Protein AF-A0A7J4JP85-F1 (afdb_monomer)

Secondary structure (DSSP, 8-state):
---EEES-EEESSSEEEEEES-BS-EEES-EEE--SSEEEEEES-BS-EEES-EEESSSEEEEE-SSS-BBSS-B-SSEES-EETTEEB-SB----SEEEEEE-----------SS----------TT-EEEEEETT----GGGEEETTB-TTSPBPSSHHHHHHHHTT-TT-TT-HHHHHBSSSSSBSSEEEEEETTEEEEEEEEEES-SS-TT-EEEEEEEGGG-SSS--TTTT--EEEEEE--TTEEETTEEESEEEEEEGGGGGSSSS-S-EEEEE---

Mean predicted aligned error: 9.13 Å

Nearest PDB structures (foldseek):
  5zla-assembly1_A  TM=6.560E-01  e=1.956E+00  Pseudarthrobacter chlorophenolicus A6
  5zkw-assembly1_B  TM=7.178E-01  e=2.708E+00  Pseudarthrobacter chlorophenolicus A6
  5zl5-assembly1_B  TM=5.957E-01  e=3.187E+00  Pseudarthrobacter chlorophenolicus A6
  5zla-assembly1_B  TM=5.426E-01  e=2.065E+00  Pseudarthrobacter chlorophenolicus A6

Sequence (283 aa):
FNTTIRNCNILYFANGIYFQGAANGSVQDSNVTNNTETGVKILASNYTSLSSSYVCFNAMDIDNSGTGNTGSNDRCDSFLDWSENGRSGCERACTTLWHRLYGNVSGLITLGNSSLYPYLYNWTTSNATNVYITDYDSSPSWYQLQAIGKNTSNGSASNDFVELDIALNATSYADNINVSFSTDGSAPKETRNYTIWGKLVENVPIANSSAFNSSFKTGVLWDMSGGGSEYSNVTKQTTVWIAKVNKSATDVYGTYDFLIEIPYTLSYYQAGNNLVSLYAELE

pLDDT: mean 90.66, std 9.93, range [54.12, 98.56]

Radius of gyration: 22.75 Å; Cα contacts (8 Å, |Δi|>4): 752; chains: 1; bounding box: 48×41×78 Å

Structure (mmCIF, N/CA/C/O backbone):
data_AF-A0A7J4JP85-F1
#
_entry.id   AF-A0A7J4JP85-F1
#
loop_
_atom_site.group_PDB
_atom_site.id
_atom_site.type_symbol
_atom_site.label_atom_id
_atom_site.label_alt_id
_atom_site.label_comp_id
_atom_site.label_asym_id
_atom_site.label_entity_id
_atom_site.label_seq_id
_atom_site.pdbx_PDB_ins_code
_atom_site.Cartn_x
_atom_site.Cartn_y
_atom_site.Cartn_z
_atom_site.occupancy
_atom_site.B_iso_or_equiv
_atom_site.auth_seq_id
_atom_site.auth_comp_id
_atom_site.auth_asym_id
_atom_site.auth_atom_id
_atom_site.pdbx_PDB_model_num
ATOM 1 N N . PHE A 1 1 ? 15.638 -3.297 -34.970 1.00 63.62 1 PHE A N 1
ATOM 2 C CA . PHE A 1 1 ? 14.177 -3.419 -34.820 1.00 63.62 1 PHE A CA 1
ATOM 3 C C . PHE A 1 1 ? 13.723 -2.330 -33.874 1.00 63.62 1 PHE A C 1
ATOM 5 O O . PHE A 1 1 ? 14.145 -2.357 -32.732 1.00 63.62 1 PHE A O 1
ATOM 12 N N . ASN A 1 2 ? 12.932 -1.365 -34.341 1.00 82.88 2 ASN A N 1
ATOM 13 C CA . ASN A 1 2 ? 12.498 -0.250 -33.501 1.00 82.88 2 ASN A CA 1
ATOM 14 C C . ASN A 1 2 ? 11.204 -0.634 -32.765 1.00 82.88 2 ASN A C 1
ATOM 16 O O . ASN A 1 2 ? 10.111 -0.418 -33.286 1.00 82.88 2 ASN A O 1
ATOM 20 N N . THR A 1 3 ? 11.343 -1.317 -31.629 1.00 91.75 3 THR A N 1
ATOM 21 C CA . THR A 1 3 ? 10.215 -1.850 -30.849 1.00 91.75 3 THR A CA 1
ATOM 22 C C . THR A 1 3 ? 10.027 -1.024 -29.588 1.00 91.75 3 THR A C 1
ATOM 24 O O . THR A 1 3 ? 10.966 -0.890 -28.809 1.00 91.75 3 THR A O 1
ATOM 27 N N . THR A 1 4 ? 8.806 -0.551 -29.346 1.00 96.00 4 THR A N 1
ATOM 28 C CA . THR A 1 4 ? 8.447 0.193 -28.134 1.00 96.00 4 THR A CA 1
ATOM 29 C C . THR A 1 4 ? 7.463 -0.600 -27.282 1.00 96.00 4 THR A C 1
ATOM 31 O O . THR A 1 4 ? 6.420 -1.028 -27.773 1.00 96.00 4 THR A O 1
ATOM 34 N N . ILE A 1 5 ? 7.783 -0.752 -25.999 1.00 97.50 5 ILE A N 1
ATOM 35 C CA . ILE A 1 5 ? 6.916 -1.282 -24.945 1.00 97.50 5 ILE A CA 1
ATOM 36 C C . ILE A 1 5 ? 6.611 -0.115 -24.008 1.00 97.50 5 ILE A C 1
ATOM 38 O O . ILE A 1 5 ? 7.533 0.521 -23.498 1.00 97.50 5 ILE A O 1
ATOM 42 N N . ARG A 1 6 ? 5.334 0.224 -23.819 1.00 97.38 6 ARG A N 1
ATOM 43 C CA . ARG A 1 6 ? 4.955 1.386 -23.012 1.00 97.38 6 ARG A CA 1
ATOM 44 C C . ARG A 1 6 ? 3.644 1.189 -22.267 1.00 97.38 6 ARG A C 1
ATOM 46 O O . ARG A 1 6 ? 2.708 0.639 -22.843 1.00 97.38 6 ARG A O 1
ATOM 53 N N . ASN A 1 7 ? 3.558 1.712 -21.040 1.00 94.44 7 ASN A N 1
ATOM 54 C CA . ASN A 1 7 ? 2.358 1.660 -20.195 1.00 94.44 7 ASN A CA 1
ATOM 55 C C . ASN A 1 7 ? 1.863 0.224 -19.951 1.00 94.44 7 ASN A C 1
ATOM 57 O O . ASN A 1 7 ? 0.659 -0.037 -19.931 1.00 94.44 7 ASN A O 1
ATOM 61 N N . CYS A 1 8 ? 2.787 -0.731 -19.824 1.00 95.50 8 CYS A N 1
ATOM 62 C CA . CYS A 1 8 ? 2.455 -2.135 -19.602 1.00 95.50 8 CYS A CA 1
ATOM 63 C C . CYS A 1 8 ? 2.600 -2.517 -18.123 1.00 95.50 8 CYS A C 1
ATOM 65 O O . CYS A 1 8 ? 3.496 -2.028 -17.444 1.00 95.50 8 CYS A O 1
ATOM 67 N N . ASN A 1 9 ? 1.759 -3.443 -17.653 1.00 91.69 9 ASN A N 1
ATOM 68 C CA . ASN A 1 9 ? 1.955 -4.172 -16.396 1.00 91.69 9 ASN A CA 1
ATOM 69 C C . ASN A 1 9 ? 2.336 -5.620 -16.740 1.00 91.69 9 ASN A C 1
ATOM 71 O O . ASN A 1 9 ? 1.524 -6.339 -17.322 1.00 91.69 9 ASN A O 1
ATOM 75 N N . ILE A 1 10 ? 3.566 -6.027 -16.429 1.00 95.75 10 ILE A N 1
ATOM 76 C CA . ILE A 1 10 ? 4.171 -7.301 -16.834 1.00 95.75 10 ILE A CA 1
ATOM 77 C C . ILE A 1 10 ? 4.650 -8.037 -15.585 1.00 95.75 10 ILE A C 1
ATOM 79 O O . ILE A 1 10 ? 5.561 -7.582 -14.896 1.00 95.75 10 ILE A O 1
ATOM 83 N N . LEU A 1 11 ? 4.034 -9.178 -15.296 1.00 94.06 11 LEU A N 1
ATOM 84 C CA . LEU A 1 11 ? 4.280 -9.926 -14.072 1.00 94.06 11 LEU A CA 1
ATOM 85 C C . LEU A 1 11 ? 4.032 -11.423 -14.238 1.00 94.06 11 LEU A C 1
ATOM 87 O O . LEU A 1 11 ? 3.221 -11.826 -15.071 1.00 94.06 11 LEU A O 1
ATOM 91 N N . TYR A 1 12 ? 4.711 -12.222 -13.411 1.00 90.81 12 TYR A N 1
ATOM 92 C CA . TYR A 1 12 ? 4.592 -13.685 -13.336 1.00 90.81 12 TYR A CA 1
ATOM 93 C C . TYR A 1 12 ? 5.044 -14.462 -14.581 1.00 90.81 12 TYR A C 1
ATOM 95 O O . TYR A 1 12 ? 4.562 -15.565 -14.845 1.00 90.81 12 TYR A O 1
ATOM 103 N N . PHE A 1 13 ? 6.013 -13.926 -15.324 1.00 96.19 13 PHE A N 1
ATOM 104 C CA . PHE A 1 13 ? 6.709 -14.649 -16.390 1.00 96.19 13 PHE A CA 1
ATOM 105 C C . PHE A 1 13 ? 8.067 -15.184 -15.913 1.00 96.19 13 PHE A C 1
ATOM 107 O O . PHE A 1 13 ? 8.536 -14.864 -14.821 1.00 96.19 13 PHE A O 1
ATOM 114 N N . ALA A 1 14 ? 8.722 -16.006 -16.738 1.00 96.69 14 ALA A N 1
ATOM 115 C CA . ALA A 1 14 ? 10.148 -16.298 -16.565 1.00 96.69 14 ALA A CA 1
ATOM 116 C C . ALA A 1 14 ? 10.965 -15.012 -16.751 1.00 96.69 14 ALA A C 1
ATOM 118 O O . ALA A 1 14 ? 11.583 -14.513 -15.817 1.00 96.69 14 ALA A O 1
ATOM 119 N N . ASN A 1 15 ? 10.860 -14.421 -17.941 1.00 97.88 15 ASN A N 1
ATOM 120 C CA . ASN A 1 15 ? 11.428 -13.119 -18.264 1.00 97.88 15 ASN A CA 1
ATOM 121 C C . ASN A 1 15 ? 10.275 -12.164 -18.593 1.00 97.88 15 ASN A C 1
ATOM 123 O O . ASN A 1 15 ? 9.430 -12.519 -19.415 1.00 97.88 15 ASN A O 1
ATOM 127 N N . GLY A 1 16 ? 10.224 -10.988 -17.963 1.00 98.06 16 GLY A N 1
ATOM 128 C CA . GLY A 1 16 ? 9.156 -10.012 -18.187 1.00 98.06 16 GLY A CA 1
ATOM 129 C C . GLY A 1 16 ? 9.230 -9.406 -19.590 1.00 98.06 16 GLY A C 1
ATOM 130 O O . GLY A 1 16 ? 8.343 -9.595 -20.419 1.00 98.06 16 GLY A O 1
ATOM 131 N N . ILE A 1 17 ? 10.324 -8.706 -19.878 1.00 98.00 17 ILE A N 1
ATOM 132 C CA . ILE A 1 17 ? 10.664 -8.180 -21.201 1.00 98.00 17 ILE A CA 1
ATOM 133 C C . ILE A 1 17 ? 11.984 -8.804 -21.626 1.00 98.00 17 ILE A C 1
ATOM 135 O O . ILE A 1 17 ? 12.959 -8.750 -20.881 1.00 98.00 17 ILE A O 1
ATOM 139 N N . TYR A 1 18 ? 12.038 -9.353 -22.839 1.00 97.12 18 TYR A N 1
ATOM 140 C CA . TYR A 1 18 ? 13.253 -9.972 -23.354 1.00 97.12 18 TYR A CA 1
ATOM 141 C C . TYR A 1 18 ? 13.597 -9.475 -24.761 1.00 97.12 18 TYR A C 1
ATOM 143 O O . TYR A 1 18 ? 12.949 -9.831 -25.745 1.00 97.12 18 TYR A O 1
ATOM 151 N N . PHE A 1 19 ? 14.650 -8.662 -24.856 1.00 96.00 19 PHE A N 1
ATOM 152 C CA . PHE A 1 19 ? 15.277 -8.280 -26.117 1.00 96.00 19 PHE A CA 1
ATOM 153 C C . PHE A 1 19 ? 16.440 -9.222 -26.427 1.00 96.00 19 PHE A C 1
ATOM 155 O O . PHE A 1 19 ? 17.406 -9.294 -25.667 1.00 96.00 19 PHE A O 1
ATOM 162 N N . GLN A 1 20 ? 16.368 -9.917 -27.565 1.00 95.44 20 GLN A N 1
ATOM 163 C CA . GLN A 1 20 ? 17.415 -10.825 -28.033 1.00 95.44 20 GLN A CA 1
ATOM 164 C C . GLN A 1 20 ? 17.828 -10.487 -29.469 1.00 95.44 20 GLN A C 1
ATOM 166 O O . GLN A 1 20 ? 17.008 -10.566 -30.384 1.00 95.44 20 GLN A O 1
ATOM 171 N N . GLY A 1 21 ? 19.096 -10.115 -29.679 1.00 92.62 21 GLY A N 1
ATOM 172 C CA . GLY A 1 21 ? 19.612 -9.744 -31.005 1.00 92.62 21 GLY A CA 1
ATOM 173 C C . GLY A 1 21 ? 18.907 -8.535 -31.641 1.00 92.62 21 GLY A C 1
ATOM 174 O O . GLY A 1 21 ? 18.898 -8.392 -32.865 1.00 92.62 21 GLY A O 1
ATOM 175 N N . ALA A 1 22 ? 18.267 -7.690 -30.829 1.00 90.00 22 ALA A N 1
ATOM 176 C CA . ALA A 1 22 ? 17.510 -6.527 -31.272 1.00 90.00 22 ALA A CA 1
ATOM 177 C C . ALA A 1 22 ? 18.355 -5.245 -31.193 1.00 90.00 22 ALA A C 1
ATOM 179 O O . ALA A 1 22 ? 19.407 -5.196 -30.564 1.00 90.00 22 ALA A O 1
ATOM 180 N N . ALA A 1 23 ? 17.901 -4.174 -31.841 1.00 93.00 23 ALA A N 1
ATOM 181 C CA . ALA A 1 23 ? 18.574 -2.882 -31.740 1.00 93.00 23 ALA A CA 1
ATOM 182 C C . ALA A 1 23 ? 17.580 -1.738 -31.850 1.00 93.00 23 ALA A C 1
ATOM 184 O O . ALA A 1 23 ? 16.760 -1.777 -32.774 1.00 93.00 23 ALA A O 1
ATOM 185 N N . ASN A 1 24 ? 17.739 -0.719 -31.002 1.00 95.25 24 ASN A N 1
ATOM 186 C CA . ASN A 1 24 ? 16.832 0.425 -30.856 1.00 95.25 24 ASN A CA 1
ATOM 187 C C . ASN A 1 24 ? 15.473 0.046 -30.239 1.00 95.25 24 ASN A C 1
ATOM 189 O O . ASN A 1 24 ? 14.427 0.428 -30.754 1.00 95.25 24 ASN A O 1
ATOM 193 N N . GLY A 1 25 ? 15.478 -0.766 -29.178 1.00 95.94 25 GLY A N 1
ATOM 194 C CA . GLY A 1 25 ? 14.274 -1.003 -28.378 1.00 95.94 25 GLY A CA 1
ATOM 195 C C . GLY A 1 25 ? 13.983 0.167 -27.433 1.00 95.94 25 GLY A C 1
ATOM 196 O O . GLY A 1 25 ? 14.891 0.914 -27.075 1.00 95.94 25 GLY A O 1
ATOM 197 N N . SER A 1 26 ? 12.740 0.316 -26.984 1.00 96.75 26 SER A N 1
ATOM 198 C CA . SER A 1 26 ? 12.409 1.235 -25.895 1.00 96.75 26 SER A CA 1
ATOM 199 C C . SER A 1 26 ? 11.383 0.643 -24.931 1.00 96.75 26 SER A C 1
ATOM 201 O O . SER A 1 26 ? 10.394 0.049 -25.362 1.00 96.75 26 SER A O 1
ATOM 203 N N . VAL A 1 27 ? 11.600 0.829 -23.630 1.00 97.81 27 VAL A N 1
ATOM 204 C CA . VAL A 1 27 ? 10.661 0.492 -22.552 1.00 97.81 27 VAL A CA 1
ATOM 205 C C . VAL A 1 27 ? 10.365 1.765 -21.773 1.00 97.81 27 VAL A C 1
ATOM 207 O O . VAL A 1 27 ? 11.282 2.421 -21.290 1.00 97.81 27 VAL A O 1
ATOM 210 N N . GLN A 1 28 ? 9.097 2.156 -21.697 1.00 97.75 28 GLN A N 1
ATOM 211 C CA . GLN A 1 28 ? 8.704 3.436 -21.105 1.00 97.75 28 GLN A CA 1
ATOM 212 C C . GLN A 1 28 ? 7.509 3.257 -20.180 1.00 97.75 28 GLN A C 1
ATOM 214 O O . GLN A 1 28 ? 6.590 2.509 -20.514 1.00 97.75 28 GLN A O 1
ATOM 219 N N . ASP A 1 29 ? 7.487 3.958 -19.048 1.00 94.94 29 ASP A N 1
ATOM 220 C CA . ASP A 1 29 ? 6.309 4.044 -18.172 1.00 94.94 29 ASP A CA 1
ATOM 221 C C . ASP A 1 29 ? 5.693 2.662 -17.841 1.00 94.94 29 ASP A C 1
ATOM 223 O O . ASP A 1 29 ? 4.474 2.501 -17.786 1.00 94.94 29 ASP A O 1
ATOM 227 N N . SER A 1 30 ? 6.518 1.614 -17.741 1.00 96.75 30 SER A N 1
ATOM 228 C CA . SER A 1 30 ? 6.054 0.226 -17.614 1.00 96.75 30 SER A CA 1
ATOM 229 C C . SER A 1 30 ? 6.413 -0.349 -16.252 1.00 96.75 30 SER A C 1
ATOM 231 O O . SER A 1 30 ? 7.461 -0.044 -15.692 1.00 96.75 30 SER A O 1
ATOM 233 N N . ASN A 1 31 ? 5.542 -1.201 -15.728 1.00 94.06 31 ASN A N 1
ATOM 234 C CA . ASN A 1 31 ? 5.694 -1.882 -14.453 1.00 94.06 31 ASN A CA 1
ATOM 235 C C . ASN A 1 31 ? 6.006 -3.362 -14.707 1.00 94.06 31 ASN A C 1
ATOM 237 O O . ASN A 1 31 ? 5.158 -4.093 -15.217 1.00 94.06 31 ASN A O 1
ATOM 241 N N . VAL A 1 32 ? 7.224 -3.793 -14.389 1.00 97.44 32 VAL A N 1
ATOM 242 C CA . VAL A 1 32 ? 7.760 -5.130 -14.664 1.00 97.44 32 VAL A CA 1
ATOM 243 C C . VAL A 1 32 ? 8.202 -5.765 -13.347 1.00 97.44 32 VAL A C 1
ATOM 245 O O . VAL A 1 32 ? 9.288 -5.480 -12.841 1.00 97.44 32 VAL A O 1
ATOM 248 N N . THR A 1 33 ? 7.346 -6.600 -12.760 1.00 94.62 33 THR A N 1
ATOM 249 C CA . THR A 1 33 ? 7.526 -7.081 -11.379 1.00 94.62 33 THR A CA 1
ATOM 250 C C . THR A 1 33 ? 7.219 -8.558 -11.216 1.00 94.62 33 THR A C 1
ATOM 252 O O . THR A 1 33 ? 6.470 -9.131 -11.999 1.00 94.62 33 THR A O 1
ATOM 255 N N . ASN A 1 34 ? 7.755 -9.185 -10.165 1.00 89.06 34 ASN A N 1
ATOM 256 C CA . ASN A 1 34 ? 7.430 -10.564 -9.785 1.00 89.06 34 ASN A CA 1
ATOM 257 C C . ASN A 1 34 ? 7.655 -11.597 -10.908 1.00 89.06 34 ASN A C 1
ATOM 259 O O . ASN A 1 34 ? 6.931 -12.593 -10.999 1.00 89.06 34 ASN A O 1
ATOM 263 N N . ASN A 1 35 ? 8.632 -11.364 -11.789 1.00 94.81 35 ASN A N 1
ATOM 264 C CA . ASN A 1 35 ? 9.072 -12.360 -12.761 1.00 94.81 35 ASN A CA 1
ATOM 265 C C . ASN A 1 35 ? 10.104 -13.292 -12.115 1.00 94.81 35 ASN A C 1
ATOM 267 O O . ASN A 1 35 ? 10.929 -12.881 -11.297 1.00 94.81 35 ASN A O 1
ATOM 271 N N . THR A 1 36 ? 10.030 -14.570 -12.472 1.00 95.31 36 THR A N 1
ATOM 272 C CA . THR A 1 36 ? 10.752 -15.650 -11.784 1.00 95.31 36 THR A CA 1
ATOM 273 C C . THR A 1 36 ? 12.240 -15.721 -12.133 1.00 95.31 36 THR A C 1
ATOM 275 O O . THR A 1 36 ? 12.999 -16.285 -11.350 1.00 95.31 36 THR A O 1
ATOM 278 N N . GLU A 1 37 ? 12.677 -15.118 -13.245 1.00 96.75 37 GLU A N 1
ATOM 279 C CA . GLU A 1 37 ? 14.095 -14.992 -13.615 1.00 96.75 37 GLU A CA 1
ATOM 280 C C . GLU A 1 37 ? 14.522 -13.530 -13.766 1.00 96.75 37 GLU A C 1
ATOM 282 O O . GLU A 1 37 ? 15.319 -13.036 -12.972 1.00 96.75 37 GLU A O 1
ATOM 287 N N . THR A 1 38 ? 14.020 -12.818 -14.779 1.00 98.12 38 THR A N 1
ATOM 288 C CA . THR A 1 38 ? 14.467 -11.447 -15.067 1.00 98.12 38 THR A CA 1
ATOM 289 C C . THR A 1 38 ? 13.299 -10.517 -15.369 1.00 98.12 38 THR A C 1
ATOM 291 O O . THR A 1 38 ? 12.367 -10.897 -16.075 1.00 98.12 38 THR A O 1
ATOM 294 N N . GLY A 1 39 ? 13.340 -9.283 -14.866 1.00 98.31 39 GLY A N 1
ATOM 295 C CA . GLY A 1 39 ? 12.391 -8.235 -15.229 1.00 98.31 39 GLY A CA 1
ATOM 296 C C . GLY A 1 39 ? 12.588 -7.814 -16.682 1.00 98.31 39 GLY A C 1
ATOM 297 O O . GLY A 1 39 ? 11.783 -8.153 -17.548 1.00 98.31 39 GLY A O 1
ATOM 298 N N . VAL A 1 40 ? 13.691 -7.126 -16.964 1.00 98.25 40 VAL A N 1
ATOM 299 C CA . VAL A 1 40 ? 14.103 -6.726 -18.311 1.00 98.25 40 VAL A CA 1
ATOM 300 C C . VAL A 1 40 ? 15.440 -7.369 -18.657 1.00 98.25 40 VAL A C 1
ATOM 302 O O . VAL A 1 40 ? 16.471 -7.062 -18.065 1.00 98.25 40 VAL A O 1
ATOM 305 N N . LYS A 1 41 ? 15.428 -8.244 -19.660 1.00 97.94 41 LYS A N 1
ATOM 306 C CA . LYS A 1 41 ? 16.615 -8.916 -20.182 1.00 97.94 41 LYS A CA 1
ATOM 307 C C . LYS A 1 41 ? 16.992 -8.366 -21.549 1.00 97.94 41 LYS A C 1
ATOM 309 O O . LYS A 1 41 ? 16.195 -8.398 -22.487 1.00 97.94 41 LYS A O 1
ATOM 314 N N . ILE A 1 42 ? 18.225 -7.895 -21.675 1.00 97.00 42 ILE A N 1
ATOM 315 C CA . 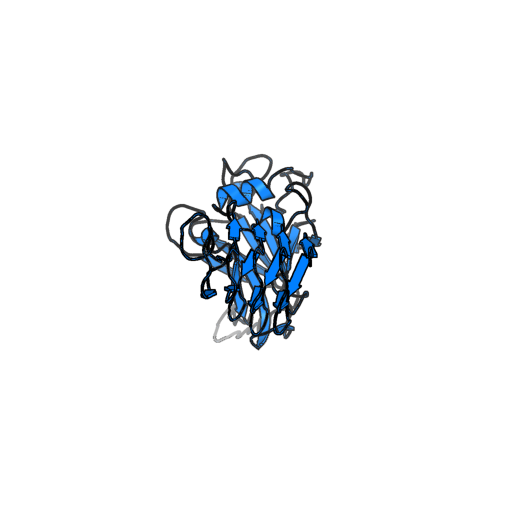ILE A 1 42 ? 18.801 -7.323 -22.890 1.00 97.00 42 ILE A CA 1
ATOM 316 C C . ILE A 1 42 ? 20.000 -8.194 -23.287 1.00 97.00 42 ILE A C 1
ATOM 318 O O . ILE A 1 42 ? 21.139 -7.954 -22.885 1.00 97.00 42 ILE A O 1
ATOM 322 N N . LEU A 1 43 ? 19.736 -9.241 -24.078 1.00 96.19 43 LEU A N 1
ATOM 323 C CA . LEU A 1 43 ? 20.752 -10.181 -24.558 1.00 96.19 43 LEU A CA 1
ATOM 324 C C . LEU A 1 43 ? 21.214 -9.827 -25.967 1.00 96.19 43 LEU A C 1
ATOM 326 O O . LEU A 1 43 ? 20.414 -9.838 -26.908 1.00 96.19 43 LEU A O 1
ATOM 330 N N . ALA A 1 44 ? 22.511 -9.545 -26.122 1.00 94.12 44 ALA A N 1
ATOM 331 C CA . ALA A 1 44 ? 23.119 -9.208 -27.414 1.00 94.12 44 ALA A CA 1
ATOM 332 C C . ALA A 1 44 ? 22.316 -8.149 -28.203 1.00 94.12 44 ALA A C 1
ATOM 334 O O . ALA A 1 44 ? 22.215 -8.213 -29.429 1.00 94.12 44 ALA A O 1
ATOM 335 N N . SER A 1 45 ? 21.691 -7.213 -27.482 1.00 94.94 45 SER A N 1
ATOM 336 C CA . SER A 1 45 ? 20.819 -6.183 -28.041 1.00 94.94 45 SER A CA 1
ATOM 337 C C . SER A 1 45 ? 21.360 -4.803 -27.696 1.00 94.94 45 SER A C 1
ATOM 339 O O . SER A 1 45 ? 21.778 -4.577 -26.566 1.00 94.94 45 SER A O 1
ATOM 341 N N . ASN A 1 46 ? 21.363 -3.880 -28.655 1.00 95.19 46 ASN A N 1
ATOM 342 C CA . ASN A 1 46 ? 22.072 -2.603 -28.517 1.00 95.19 46 ASN A CA 1
ATOM 343 C C . ASN A 1 46 ? 21.134 -1.398 -28.629 1.00 95.19 46 ASN A C 1
ATOM 345 O O . ASN A 1 46 ? 20.103 -1.462 -29.304 1.00 95.19 46 ASN A O 1
ATOM 349 N N . TYR A 1 47 ? 21.529 -0.273 -28.035 1.00 95.88 47 TYR A N 1
ATOM 350 C CA . TYR A 1 47 ? 20.797 0.999 -28.130 1.00 95.88 47 TYR A CA 1
ATOM 351 C C . TYR A 1 47 ? 19.340 0.922 -27.649 1.00 95.88 47 TYR A C 1
ATOM 353 O O . TYR A 1 47 ? 18.461 1.594 -28.179 1.00 95.88 47 TYR A O 1
ATOM 361 N N . THR A 1 48 ? 19.070 0.061 -26.672 1.00 95.50 48 THR A N 1
ATOM 362 C CA . THR A 1 48 ? 17.780 -0.041 -25.991 1.00 95.50 48 THR A CA 1
ATOM 363 C C . THR A 1 48 ? 17.699 1.020 -24.903 1.00 95.50 48 THR A C 1
ATOM 365 O O . THR A 1 48 ? 18.623 1.141 -24.097 1.00 95.50 48 THR A O 1
ATOM 368 N N . SER A 1 49 ? 16.600 1.773 -24.867 1.00 95.62 49 SER A N 1
ATOM 369 C CA . SER A 1 49 ? 16.344 2.764 -23.823 1.00 95.62 49 SER A CA 1
ATOM 370 C C . SER A 1 49 ? 15.268 2.303 -22.846 1.00 95.62 49 SER A C 1
ATOM 372 O O . SER A 1 49 ? 14.200 1.847 -23.253 1.00 95.62 49 SER A O 1
ATOM 374 N N . LEU A 1 50 ? 15.541 2.436 -21.554 1.00 97.12 50 LEU A N 1
ATOM 375 C CA . LEU A 1 50 ? 14.537 2.366 -20.497 1.00 97.12 50 LEU A CA 1
ATOM 376 C C . LEU A 1 50 ? 14.299 3.791 -19.979 1.00 97.12 50 LEU A C 1
ATOM 378 O O . LEU A 1 50 ? 15.212 4.623 -19.964 1.00 97.12 50 LEU A O 1
ATOM 382 N N . SER A 1 51 ? 13.053 4.118 -19.654 1.00 96.38 51 SER A N 1
ATOM 383 C CA . SER A 1 51 ? 12.758 5.386 -18.991 1.00 96.38 51 SER A CA 1
ATOM 384 C C . SER A 1 51 ? 11.498 5.324 -18.143 1.00 96.38 51 SER A C 1
ATOM 386 O O . SER A 1 51 ? 10.452 4.872 -18.624 1.00 96.38 51 SER A O 1
ATOM 388 N N . SER A 1 52 ? 11.563 5.876 -16.930 1.00 94.88 52 SER A N 1
ATOM 389 C CA . SER A 1 52 ? 10.433 5.964 -15.991 1.00 94.88 52 SER A CA 1
ATOM 390 C C . SER A 1 52 ? 9.709 4.628 -15.762 1.00 94.88 52 SER A C 1
ATOM 392 O O . SER A 1 52 ? 8.506 4.599 -15.508 1.00 94.88 52 SER A O 1
ATOM 394 N N . SER A 1 53 ? 10.429 3.509 -15.869 1.00 95.81 53 SER A N 1
ATOM 395 C CA . SER A 1 53 ? 9.899 2.159 -15.690 1.00 95.81 53 SER A CA 1
ATOM 396 C C . SER A 1 53 ? 10.215 1.614 -14.294 1.00 95.81 53 SER A C 1
ATOM 398 O O . SER A 1 53 ? 11.256 1.892 -13.702 1.00 95.81 53 SER A O 1
ATOM 400 N N . TYR A 1 54 ? 9.280 0.841 -13.747 1.00 93.69 54 TYR A N 1
ATOM 401 C CA . TYR A 1 54 ? 9.387 0.177 -12.452 1.00 93.69 54 TYR A CA 1
ATOM 402 C C . TYR A 1 54 ? 9.768 -1.283 -12.680 1.00 93.69 54 TYR A C 1
ATOM 404 O O . TYR A 1 54 ? 8.902 -2.100 -12.983 1.00 93.69 54 TYR A O 1
ATOM 412 N N . VAL A 1 55 ? 11.054 -1.609 -12.591 1.00 96.56 55 VAL A N 1
ATOM 413 C CA . VAL A 1 55 ? 11.573 -2.961 -12.813 1.00 96.56 55 VAL A CA 1
ATOM 414 C C . VAL A 1 55 ? 12.076 -3.483 -11.476 1.00 96.56 55 VAL A C 1
ATOM 416 O O . VAL A 1 55 ? 13.227 -3.277 -11.126 1.00 96.56 55 VAL A O 1
ATOM 419 N N . CYS A 1 56 ? 11.187 -4.092 -10.698 1.00 93.00 56 CYS A N 1
ATOM 420 C CA . CYS A 1 56 ? 11.458 -4.411 -9.296 1.00 93.00 56 CYS A CA 1
ATOM 421 C C . CYS A 1 56 ? 10.903 -5.767 -8.891 1.00 93.00 56 CYS A C 1
ATOM 423 O O . CYS A 1 56 ? 9.909 -6.234 -9.446 1.00 93.00 56 CYS A O 1
ATOM 425 N N . PHE A 1 57 ? 11.482 -6.362 -7.851 1.00 91.19 57 PHE A N 1
ATOM 426 C CA . PHE A 1 57 ? 11.005 -7.624 -7.267 1.00 91.19 57 PHE A CA 1
ATOM 427 C C . PHE A 1 57 ? 10.983 -8.777 -8.273 1.00 91.19 57 PHE A C 1
ATOM 429 O O . PHE A 1 57 ? 10.137 -9.669 -8.211 1.00 91.19 57 PHE A O 1
ATOM 436 N N . ASN A 1 58 ? 11.899 -8.746 -9.233 1.00 93.94 58 ASN A N 1
ATOM 437 C CA . ASN A 1 58 ? 12.210 -9.891 -10.073 1.00 93.94 58 ASN A CA 1
ATOM 438 C C . ASN A 1 58 ? 13.409 -10.622 -9.449 1.00 93.94 58 ASN A C 1
ATOM 440 O O . ASN A 1 58 ? 14.115 -10.046 -8.621 1.00 93.94 58 ASN A O 1
ATOM 444 N N . ALA A 1 59 ? 13.680 -11.875 -9.830 1.00 92.12 59 ALA A N 1
ATOM 445 C CA . ALA A 1 59 ? 14.899 -12.530 -9.331 1.00 92.12 59 ALA A CA 1
ATOM 446 C C . ALA A 1 59 ? 16.169 -11.743 -9.738 1.00 92.12 59 ALA A C 1
ATOM 448 O O . ALA A 1 59 ? 17.100 -11.596 -8.946 1.00 92.12 59 ALA A O 1
ATOM 449 N N . MET A 1 60 ? 16.155 -11.156 -10.936 1.00 96.94 60 MET A N 1
ATOM 450 C CA . MET A 1 60 ? 17.026 -10.066 -11.372 1.00 96.94 60 MET A CA 1
ATOM 451 C C . MET A 1 60 ? 16.170 -8.997 -12.048 1.00 96.94 60 MET A C 1
ATOM 453 O O . MET A 1 60 ? 15.371 -9.317 -12.921 1.00 96.94 60 MET A O 1
ATOM 457 N N . ASP A 1 61 ? 16.300 -7.729 -11.687 1.00 97.56 61 ASP A N 1
ATOM 458 C CA . ASP A 1 61 ? 15.494 -6.678 -12.303 1.00 97.56 61 ASP A CA 1
ATOM 459 C C . ASP A 1 61 ? 15.950 -6.406 -13.726 1.00 97.56 61 ASP A C 1
ATOM 461 O O . ASP A 1 61 ? 15.152 -6.517 -14.657 1.00 97.56 61 ASP A O 1
ATOM 465 N N . ILE A 1 62 ? 17.235 -6.106 -13.910 1.00 98.31 62 ILE A N 1
ATOM 466 C CA . ILE A 1 62 ? 17.786 -5.771 -15.223 1.00 98.31 62 ILE A CA 1
ATOM 467 C C . ILE A 1 62 ? 19.041 -6.594 -15.497 1.00 98.31 62 ILE A C 1
ATOM 469 O O . ILE A 1 62 ? 20.025 -6.493 -14.774 1.00 98.31 62 ILE A O 1
ATOM 473 N N . ASP A 1 63 ? 19.016 -7.371 -16.578 1.00 97.88 63 ASP A N 1
ATOM 474 C CA . ASP A 1 63 ? 20.176 -8.089 -17.117 1.00 97.88 63 ASP A CA 1
ATOM 475 C C . ASP A 1 63 ? 20.567 -7.461 -18.456 1.00 97.88 63 ASP A C 1
ATOM 477 O O . ASP A 1 63 ? 19.846 -7.616 -19.448 1.00 97.88 63 ASP A O 1
ATOM 481 N N . ASN A 1 64 ? 21.685 -6.737 -18.500 1.00 97.38 64 ASN A N 1
ATOM 482 C CA . ASN A 1 64 ? 22.168 -6.109 -19.721 1.00 97.38 64 ASN A CA 1
ATOM 483 C C . ASN A 1 64 ? 23.518 -6.673 -20.171 1.00 97.38 64 ASN A C 1
ATOM 485 O O . ASN A 1 64 ? 24.559 -6.321 -19.645 1.00 97.38 64 ASN A O 1
ATOM 489 N N . SER A 1 65 ? 23.521 -7.438 -21.259 1.00 96.06 65 SER A N 1
ATOM 490 C CA . SER A 1 65 ? 24.758 -7.902 -21.920 1.00 96.06 65 SER A CA 1
ATOM 491 C C . SER A 1 65 ? 25.022 -7.203 -23.259 1.00 96.06 65 SER A C 1
ATOM 493 O O . SER A 1 65 ? 25.862 -7.631 -24.054 1.00 96.06 65 SER A O 1
ATOM 495 N N . GLY A 1 66 ? 24.256 -6.153 -23.551 1.00 92.75 66 GLY A N 1
ATOM 496 C CA . GLY A 1 66 ? 24.367 -5.363 -24.765 1.00 92.75 66 GLY A CA 1
ATOM 497 C C . GLY A 1 66 ? 25.157 -4.071 -24.585 1.00 92.75 66 GLY A C 1
ATOM 498 O O . GLY A 1 66 ? 25.563 -3.697 -23.487 1.00 92.75 66 GLY A O 1
ATOM 499 N N . THR A 1 67 ? 25.355 -3.353 -25.689 1.00 93.62 67 THR A N 1
ATOM 500 C CA . THR A 1 67 ? 26.135 -2.107 -25.725 1.00 93.62 67 THR A CA 1
ATOM 501 C C . THR A 1 67 ? 25.283 -0.904 -26.121 1.00 93.62 67 THR A C 1
ATOM 503 O O . THR A 1 67 ? 24.340 -1.008 -26.907 1.00 93.62 67 THR A O 1
ATOM 506 N N . GLY A 1 68 ? 25.614 0.266 -25.569 1.00 93.75 68 GLY A N 1
ATOM 507 C CA . GLY A 1 68 ? 24.903 1.517 -25.858 1.00 93.75 68 GLY A CA 1
ATOM 508 C C . GLY A 1 68 ? 23.474 1.581 -25.309 1.00 93.75 68 GLY A C 1
ATOM 509 O O . GLY A 1 68 ? 22.717 2.444 -25.738 1.00 93.75 68 GLY A O 1
ATOM 510 N N . ASN A 1 69 ? 23.099 0.671 -24.407 1.00 95.31 69 ASN A N 1
ATOM 511 C CA . ASN A 1 69 ? 21.813 0.702 -23.715 1.00 95.31 69 ASN A CA 1
ATOM 512 C C . ASN A 1 69 ? 21.846 1.755 -22.596 1.00 95.31 69 ASN A C 1
ATOM 514 O O . ASN A 1 69 ? 22.888 1.962 -21.974 1.00 95.31 69 ASN A O 1
ATOM 518 N N . THR A 1 70 ? 20.725 2.433 -22.364 1.00 94.81 70 THR A N 1
ATOM 519 C CA . THR A 1 70 ? 20.643 3.568 -21.430 1.00 94.81 70 THR A CA 1
ATOM 520 C C . THR A 1 70 ? 19.339 3.541 -20.644 1.00 94.81 70 THR A C 1
ATOM 522 O O . THR A 1 70 ? 18.307 3.194 -21.216 1.00 94.81 70 THR A O 1
ATOM 525 N N . GLY A 1 71 ? 19.362 3.979 -19.388 1.00 94.44 71 GLY A N 1
ATOM 526 C CA . GLY A 1 71 ? 18.161 4.210 -18.577 1.00 94.44 71 GLY A CA 1
ATOM 527 C C . GLY A 1 71 ? 18.026 5.655 -18.101 1.00 94.44 71 GLY A C 1
ATOM 528 O O . GLY A 1 71 ? 18.984 6.435 -18.176 1.00 94.44 71 GLY A O 1
ATOM 529 N N . SER A 1 72 ? 16.836 6.017 -17.624 1.00 94.31 72 SER A N 1
ATOM 530 C CA . SER A 1 72 ? 16.564 7.325 -17.015 1.00 94.31 72 SER A CA 1
ATOM 531 C C . SER A 1 72 ? 15.336 7.286 -16.105 1.00 94.31 72 SER A C 1
ATOM 533 O O . SER A 1 72 ? 14.230 6.963 -16.544 1.00 94.31 72 SER A O 1
ATOM 535 N N . ASN A 1 73 ? 15.502 7.713 -14.849 1.00 91.38 73 ASN A N 1
ATOM 536 C CA . ASN A 1 73 ? 14.432 7.740 -13.851 1.00 91.38 73 ASN A CA 1
ATOM 537 C C . ASN A 1 73 ? 13.727 6.377 -13.671 1.00 91.38 73 ASN A C 1
ATOM 539 O O . ASN A 1 73 ? 12.540 6.328 -13.339 1.00 91.38 73 ASN A O 1
ATOM 543 N N . ASP A 1 74 ? 14.436 5.271 -13.894 1.00 93.19 74 ASP A N 1
ATOM 544 C CA . ASP A 1 74 ? 13.895 3.936 -13.662 1.00 93.19 74 ASP A CA 1
ATOM 545 C C . ASP A 1 74 ? 14.075 3.528 -12.186 1.00 93.19 74 ASP A C 1
ATOM 547 O O . ASP A 1 74 ? 14.815 4.154 -11.412 1.00 93.19 74 ASP A O 1
ATOM 551 N N . ARG A 1 75 ? 13.351 2.485 -11.766 1.00 92.88 75 ARG A N 1
ATOM 552 C CA . ARG A 1 75 ? 13.501 1.840 -10.453 1.00 92.88 75 ARG A CA 1
ATOM 553 C C . ARG A 1 75 ? 13.959 0.398 -10.643 1.00 92.88 75 ARG A C 1
ATOM 555 O O . ARG A 1 75 ? 13.256 -0.349 -11.313 1.00 92.88 75 ARG A O 1
ATOM 562 N N . CYS A 1 76 ? 15.098 0.048 -10.052 1.00 92.81 76 CYS A N 1
ATOM 563 C CA . CYS A 1 76 ? 15.629 -1.311 -9.931 1.00 92.81 76 CYS A CA 1
ATOM 564 C C . CYS A 1 76 ? 16.650 -1.366 -8.788 1.00 92.81 76 CYS A C 1
ATOM 566 O O . CYS A 1 76 ? 17.268 -0.349 -8.457 1.00 92.81 76 CYS A O 1
ATOM 568 N N . ASP A 1 77 ? 16.866 -2.533 -8.191 1.00 90.62 77 ASP A N 1
ATOM 569 C CA . ASP A 1 77 ? 17.920 -2.725 -7.188 1.00 90.62 77 ASP A CA 1
ATOM 570 C C . ASP A 1 77 ? 18.713 -4.030 -7.342 1.00 90.62 77 ASP A C 1
ATOM 572 O O . ASP A 1 77 ? 19.783 -4.161 -6.743 1.00 90.62 77 ASP A O 1
ATOM 576 N N . SER A 1 78 ? 18.273 -4.934 -8.220 1.00 94.06 78 SER A N 1
ATOM 577 C CA . SER A 1 78 ? 19.007 -6.137 -8.616 1.00 94.06 78 SER A CA 1
ATOM 578 C C . SER A 1 78 ? 19.364 -6.087 -10.103 1.00 94.06 78 SER A C 1
ATOM 580 O O . SER A 1 78 ? 18.512 -6.297 -10.961 1.00 94.06 78 SER A O 1
ATOM 582 N N . PHE A 1 79 ? 20.617 -5.802 -10.459 1.00 96.69 79 PHE A N 1
ATOM 583 C CA . PHE A 1 79 ? 20.991 -5.607 -11.865 1.00 96.69 79 PHE A CA 1
ATOM 584 C C . PHE A 1 79 ? 22.370 -6.167 -12.229 1.00 96.69 79 PHE A C 1
ATOM 586 O O . PHE A 1 79 ? 23.265 -6.271 -11.388 1.00 96.69 79 PHE A O 1
ATOM 593 N N . LEU A 1 80 ? 22.542 -6.476 -13.517 1.00 96.81 80 LEU A N 1
ATOM 594 C CA . LEU A 1 80 ? 23.803 -6.837 -14.156 1.00 96.81 80 LEU A CA 1
ATOM 595 C C . LEU A 1 80 ? 24.115 -5.846 -15.285 1.00 96.81 80 LEU A C 1
ATOM 597 O O . LEU A 1 80 ? 23.296 -5.651 -16.183 1.00 96.81 80 LEU A O 1
ATOM 601 N N . ASP A 1 81 ? 25.301 -5.230 -15.222 1.00 94.88 81 ASP A N 1
ATOM 602 C CA . ASP A 1 81 ? 25.853 -4.346 -16.263 1.00 94.88 81 ASP A CA 1
ATOM 603 C C . ASP A 1 81 ? 24.883 -3.239 -16.735 1.00 94.88 81 ASP A C 1
ATOM 605 O O . ASP A 1 81 ? 24.814 -2.867 -17.912 1.00 94.88 81 ASP A O 1
ATOM 609 N N . TRP A 1 82 ? 24.135 -2.671 -15.784 1.00 96.00 82 TRP A N 1
ATOM 610 C CA . TRP A 1 82 ? 23.205 -1.564 -16.002 1.00 96.00 82 TRP A CA 1
ATOM 611 C C . TRP A 1 82 ? 23.708 -0.263 -15.376 1.00 96.00 82 TRP A C 1
ATOM 613 O O . TRP A 1 82 ? 24.269 -0.261 -14.277 1.00 96.00 82 TRP A O 1
AT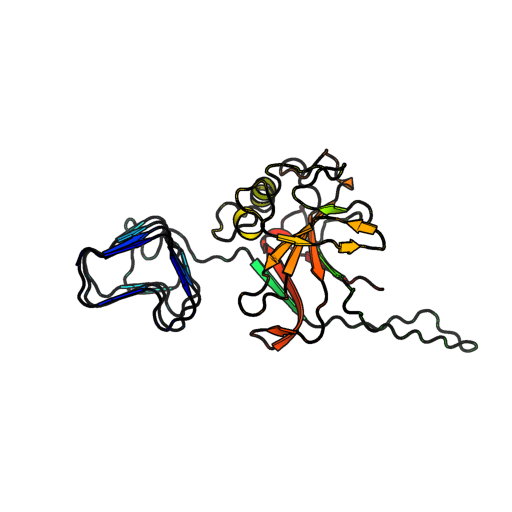OM 623 N N . SER A 1 83 ? 23.491 0.859 -16.063 1.00 90.19 83 SER A N 1
ATOM 624 C CA . SER A 1 83 ? 23.832 2.181 -15.540 1.00 90.19 83 SER A CA 1
ATOM 625 C C . SER A 1 83 ? 22.920 3.271 -16.088 1.00 90.19 83 SER A C 1
ATOM 627 O O . SER A 1 83 ? 22.554 3.253 -17.265 1.00 90.19 83 SER A O 1
ATOM 629 N N . GLU A 1 84 ? 22.623 4.255 -15.247 1.00 92.25 84 GLU A N 1
ATOM 630 C CA . GLU A 1 84 ? 21.814 5.424 -15.580 1.00 92.25 84 GLU A CA 1
ATOM 631 C C . GLU A 1 84 ? 22.562 6.688 -15.202 1.00 92.25 84 GLU A C 1
ATOM 633 O O . GLU A 1 84 ? 23.096 6.804 -14.100 1.00 92.25 84 GLU A O 1
ATOM 638 N N . ASN A 1 85 ? 22.619 7.653 -16.122 1.00 84.12 85 ASN A N 1
ATOM 639 C CA . ASN A 1 85 ? 23.230 8.961 -15.870 1.00 84.12 85 ASN A CA 1
ATOM 640 C C . ASN A 1 85 ? 24.653 8.885 -15.266 1.00 84.12 85 ASN A C 1
ATOM 642 O O . ASN A 1 85 ? 25.032 9.694 -14.422 1.00 84.12 85 ASN A O 1
ATOM 646 N N . GLY A 1 86 ? 25.452 7.899 -15.694 1.00 80.62 86 GLY A N 1
ATOM 647 C CA . GLY A 1 86 ? 26.825 7.698 -15.215 1.00 80.62 86 GLY A CA 1
ATOM 648 C C . GLY A 1 86 ? 26.940 7.034 -13.838 1.00 80.62 86 GLY A C 1
ATOM 649 O O . GLY A 1 86 ? 28.041 6.957 -13.292 1.00 80.62 86 GLY A O 1
ATOM 650 N N . ARG A 1 87 ? 25.834 6.538 -13.277 1.00 83.25 87 ARG A N 1
ATOM 651 C CA . ARG A 1 87 ? 25.785 5.780 -12.025 1.00 83.25 87 ARG A CA 1
ATOM 652 C C . ARG A 1 87 ? 25.451 4.316 -12.307 1.00 83.25 87 ARG A C 1
ATOM 654 O O . ARG A 1 87 ? 24.595 4.025 -13.130 1.00 83.25 87 ARG A O 1
ATOM 661 N N . SER A 1 88 ? 26.114 3.401 -11.599 1.00 91.44 88 SER A N 1
ATOM 662 C CA . SER A 1 88 ? 25.777 1.972 -11.628 1.00 91.44 88 SER A CA 1
ATOM 663 C C . SER A 1 88 ? 24.384 1.727 -11.037 1.00 91.44 88 SER A C 1
ATOM 665 O O . SER A 1 88 ? 24.094 2.210 -9.936 1.00 91.44 88 SER A O 1
ATOM 667 N N . GLY A 1 89 ? 23.557 0.976 -11.761 1.00 90.19 89 GLY A N 1
ATOM 668 C CA . GLY A 1 89 ? 22.164 0.706 -11.418 1.00 90.19 89 GLY A CA 1
ATOM 669 C C . GLY A 1 89 ? 21.189 1.795 -11.844 1.00 90.19 89 GLY A C 1
ATOM 670 O O . GLY A 1 89 ? 21.559 2.766 -12.506 1.00 90.19 89 GLY A O 1
ATOM 671 N N . CYS A 1 90 ? 19.932 1.609 -11.449 1.00 92.38 90 CYS A N 1
ATOM 672 C CA . CYS A 1 90 ? 18.879 2.581 -11.700 1.00 92.38 90 CYS A CA 1
ATOM 673 C C . CYS A 1 90 ? 19.018 3.829 -10.823 1.00 92.38 90 CYS A C 1
ATOM 675 O O . CYS A 1 90 ? 19.633 3.815 -9.750 1.00 92.38 90 CYS A O 1
ATOM 677 N N . GLU A 1 91 ? 18.395 4.924 -11.261 1.00 90.38 91 GLU A N 1
ATOM 678 C CA . GLU A 1 91 ? 18.363 6.182 -10.512 1.00 90.38 91 GLU A CA 1
ATOM 679 C C . GLU A 1 91 ? 17.728 6.018 -9.118 1.00 90.38 91 GLU A C 1
ATOM 681 O O . GLU A 1 91 ? 18.123 6.693 -8.158 1.00 90.38 91 GLU A O 1
ATOM 686 N N . ARG A 1 92 ? 16.776 5.085 -8.990 1.00 85.88 92 ARG A N 1
ATOM 687 C CA . ARG A 1 92 ? 16.007 4.813 -7.771 1.00 85.88 92 ARG A CA 1
ATOM 688 C C . ARG A 1 92 ? 16.009 3.313 -7.439 1.00 85.88 92 ARG A C 1
ATOM 690 O O . ARG A 1 92 ? 15.968 2.479 -8.334 1.00 85.88 92 ARG A O 1
ATOM 697 N N . ALA A 1 93 ? 16.015 2.982 -6.148 1.00 83.38 93 ALA A N 1
ATOM 698 C CA . ALA A 1 93 ? 15.957 1.599 -5.666 1.00 83.38 93 ALA A CA 1
ATOM 699 C C . ALA A 1 93 ? 14.515 1.063 -5.601 1.00 83.38 93 ALA A C 1
ATOM 701 O O . ALA A 1 93 ? 13.556 1.844 -5.546 1.00 83.38 93 ALA A O 1
ATOM 702 N N . CYS A 1 94 ? 14.367 -0.262 -5.557 1.00 83.56 94 CYS A N 1
ATOM 703 C CA . CYS A 1 94 ? 13.089 -0.918 -5.312 1.00 83.56 94 CYS A CA 1
ATOM 704 C C . CYS A 1 94 ? 12.766 -0.900 -3.824 1.00 83.56 94 CYS A C 1
ATOM 706 O O . CYS A 1 94 ? 13.252 -1.694 -3.029 1.00 83.56 94 CYS A O 1
ATOM 708 N N . THR A 1 95 ? 11.914 0.034 -3.435 1.00 73.62 95 THR A N 1
ATOM 709 C CA . THR A 1 95 ? 11.357 0.087 -2.088 1.00 73.62 95 THR A CA 1
ATOM 710 C C . THR A 1 95 ? 9.851 -0.072 -2.199 1.00 73.62 95 THR A C 1
ATOM 712 O O . THR A 1 95 ? 9.217 0.685 -2.936 1.00 73.62 95 THR A O 1
ATOM 715 N N . THR A 1 96 ? 9.279 -1.044 -1.489 1.00 78.06 96 THR A N 1
ATOM 716 C CA . THR A 1 96 ? 7.825 -1.110 -1.288 1.00 78.06 96 THR A CA 1
ATOM 717 C C . THR A 1 96 ? 7.446 -0.166 -0.164 1.00 78.06 96 THR A C 1
ATOM 719 O O . THR A 1 96 ? 8.101 -0.157 0.881 1.00 78.06 96 THR A O 1
ATOM 722 N N . LEU A 1 97 ? 6.362 0.587 -0.326 1.00 89.94 97 LEU A N 1
ATOM 723 C CA . LEU A 1 97 ? 5.805 1.317 0.812 1.00 89.94 97 LEU A CA 1
ATOM 724 C C . LEU A 1 97 ? 5.237 0.345 1.858 1.00 89.94 97 LEU A C 1
ATOM 726 O O . LEU A 1 97 ? 5.239 0.632 3.053 1.00 89.94 97 LEU A O 1
ATOM 730 N N . TRP A 1 98 ? 4.744 -0.802 1.401 1.00 91.94 98 TRP A N 1
ATOM 731 C CA . TRP A 1 98 ? 3.868 -1.672 2.169 1.00 91.94 98 TRP A CA 1
ATOM 732 C C . TRP A 1 98 ? 4.621 -2.712 3.004 1.00 91.94 98 TRP A C 1
ATOM 734 O O . TRP A 1 98 ? 5.446 -3.474 2.507 1.00 91.94 98 TRP A O 1
ATOM 744 N N . HIS A 1 99 ? 4.277 -2.780 4.285 1.00 91.50 99 HIS A N 1
ATOM 745 C CA . HIS A 1 99 ? 4.546 -3.889 5.187 1.00 91.50 99 HIS A CA 1
ATOM 746 C C . HIS A 1 99 ? 3.319 -4.787 5.271 1.00 91.50 99 HIS A C 1
ATOM 748 O O . HIS A 1 99 ? 2.214 -4.321 5.559 1.00 91.50 99 HIS A O 1
ATOM 754 N N . ARG A 1 100 ? 3.529 -6.090 5.078 1.00 90.31 100 ARG A N 1
ATOM 755 C CA . ARG A 1 100 ? 2.474 -7.096 5.147 1.00 90.31 100 ARG A CA 1
ATOM 756 C C . ARG A 1 100 ? 2.443 -7.770 6.513 1.00 90.31 100 ARG A C 1
ATOM 758 O O . ARG A 1 100 ? 3.431 -8.357 6.948 1.00 90.31 100 ARG A O 1
ATOM 765 N N . LEU A 1 101 ? 1.280 -7.740 7.150 1.00 93.88 101 LEU A N 1
ATOM 766 C CA . LEU A 1 101 ? 1.001 -8.385 8.428 1.00 93.88 101 LEU A CA 1
ATOM 767 C C . LEU A 1 101 ? -0.167 -9.349 8.230 1.00 93.88 101 LEU A C 1
ATOM 769 O O . LEU A 1 101 ? -1.201 -8.976 7.684 1.00 93.88 101 LEU A O 1
ATOM 773 N N . TYR A 1 102 ? -0.004 -10.601 8.637 1.00 93.56 102 TYR A N 1
ATOM 774 C CA . TYR A 1 102 ? -1.015 -11.638 8.449 1.00 93.56 102 TYR A CA 1
ATOM 775 C C . TYR A 1 102 ? -0.996 -12.636 9.594 1.00 93.56 102 TYR A C 1
ATOM 777 O O . TYR A 1 102 ? 0.008 -12.787 10.293 1.00 93.56 102 TYR A O 1
ATOM 785 N N . GLY A 1 103 ? -2.105 -13.343 9.771 1.00 91.81 103 GLY A N 1
ATOM 786 C CA . GLY A 1 103 ? -2.194 -14.389 10.774 1.00 91.81 103 GLY A CA 1
ATOM 787 C C . GLY A 1 103 ? -3.616 -14.838 11.052 1.00 91.81 103 GLY A C 1
ATOM 788 O O . GLY A 1 103 ? -4.552 -14.530 10.314 1.00 91.81 103 GLY A O 1
ATOM 789 N N . ASN A 1 104 ? -3.754 -15.579 12.145 1.00 89.81 104 ASN A N 1
ATOM 790 C CA . ASN A 1 104 ? -5.037 -16.063 12.635 1.00 89.81 104 ASN A CA 1
ATOM 791 C C . ASN A 1 104 ? -5.487 -15.215 13.820 1.00 89.81 104 ASN A C 1
ATOM 793 O O . ASN A 1 104 ? -4.666 -14.838 14.659 1.00 89.81 104 ASN A O 1
ATOM 797 N N . VAL A 1 105 ? -6.785 -14.932 13.904 1.00 84.94 105 VAL A N 1
ATOM 798 C CA . VAL A 1 105 ? -7.360 -14.187 15.027 1.00 84.94 105 VAL A CA 1
ATOM 799 C C . VAL A 1 105 ? -8.073 -15.183 15.932 1.00 84.94 105 VAL A C 1
ATOM 801 O O . VAL A 1 105 ? -9.115 -15.747 15.591 1.00 84.94 105 VAL A O 1
ATOM 804 N N . SER A 1 106 ? -7.504 -15.399 17.113 1.00 79.56 106 SER A N 1
ATOM 805 C CA . SER A 1 106 ? -8.069 -16.254 18.155 1.00 79.56 106 SER A CA 1
ATOM 806 C C . SER A 1 106 ? -7.742 -15.675 19.525 1.00 79.56 106 SER A C 1
ATOM 808 O O . SER A 1 106 ? -6.636 -15.174 19.723 1.00 79.56 106 SER A O 1
ATOM 810 N N . GLY A 1 107 ? -8.660 -15.780 20.480 1.00 68.38 107 GLY A N 1
ATOM 811 C CA . GLY A 1 107 ? -8.432 -15.327 21.848 1.00 68.38 107 GLY A CA 1
ATOM 812 C C . GLY A 1 107 ? -9.356 -16.036 2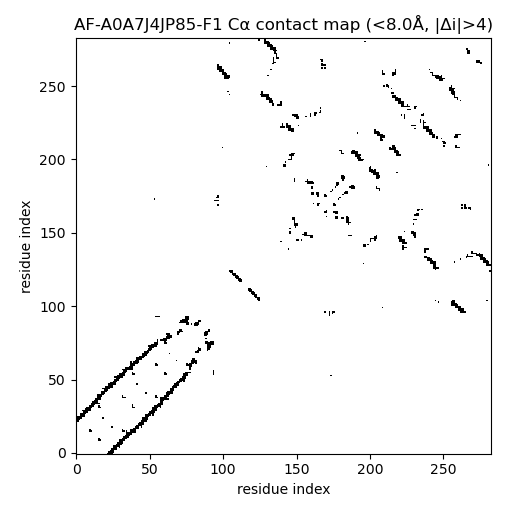2.827 1.00 68.38 107 GLY A C 1
ATOM 813 O O . GLY A 1 107 ? -10.431 -16.487 22.453 1.00 68.38 107 GLY A O 1
ATOM 814 N N . LEU A 1 108 ? -8.923 -16.140 24.082 1.00 65.50 108 LEU A N 1
ATOM 815 C CA . LEU A 1 108 ? -9.739 -16.629 25.191 1.00 65.50 108 LEU A CA 1
ATOM 816 C C . LEU A 1 108 ? -9.958 -15.471 26.159 1.00 65.50 108 LEU A C 1
ATOM 818 O O . LEU A 1 108 ? -8.991 -14.892 26.652 1.00 65.50 108 LEU A O 1
ATOM 822 N N . ILE A 1 109 ? -11.219 -15.143 26.439 1.00 64.62 109 ILE A N 1
ATOM 823 C CA . ILE A 1 109 ? -11.579 -14.118 27.421 1.00 64.62 109 ILE A CA 1
ATOM 824 C C . ILE A 1 109 ? -12.373 -14.777 28.538 1.00 64.62 109 ILE A C 1
ATOM 826 O O . ILE A 1 109 ? -13.478 -15.268 28.328 1.00 64.62 109 ILE A O 1
ATOM 830 N N . THR A 1 110 ? -11.818 -14.753 29.747 1.00 63.25 110 THR A N 1
ATOM 831 C CA . THR A 1 110 ? -12.494 -15.262 30.942 1.00 63.25 110 THR A CA 1
ATOM 832 C C . THR A 1 110 ? -13.264 -14.129 31.617 1.00 63.25 110 THR A C 1
ATOM 834 O O . THR A 1 110 ? -12.682 -13.322 32.341 1.00 63.25 110 THR A O 1
ATOM 837 N N . LEU A 1 111 ? -14.580 -14.065 31.401 1.00 60.53 111 LEU A N 1
ATOM 838 C CA . LEU A 1 111 ? -15.464 -13.106 32.072 1.00 60.53 111 LEU A CA 1
ATOM 839 C C . LEU A 1 111 ? -16.074 -13.736 33.331 1.00 60.53 111 LEU A C 1
ATOM 841 O O . LEU A 1 111 ? -17.133 -14.353 33.289 1.00 60.53 111 LEU A O 1
ATOM 845 N N . GLY A 1 112 ? -15.389 -13.550 34.461 1.00 61.12 112 GLY A N 1
ATOM 846 C CA . GLY A 1 112 ? -15.822 -14.026 35.775 1.00 61.12 112 GLY A CA 1
ATOM 847 C C . GLY A 1 112 ? -15.257 -15.400 36.141 1.00 61.12 112 GLY A C 1
ATOM 848 O O . GLY A 1 112 ? -15.319 -16.357 35.379 1.00 61.12 112 GLY A O 1
ATOM 849 N N . ASN A 1 113 ? -14.697 -15.497 37.346 1.00 58.47 113 ASN A N 1
ATOM 850 C CA . ASN A 1 113 ? -14.253 -16.750 37.945 1.00 58.47 113 ASN A CA 1
ATOM 851 C C . ASN A 1 113 ? -14.694 -16.741 39.411 1.00 58.47 113 ASN A C 1
ATOM 853 O O . ASN A 1 113 ? -14.171 -15.972 40.217 1.00 58.47 113 ASN A O 1
ATOM 857 N N . SER A 1 114 ? -15.695 -17.554 39.746 1.00 66.25 114 SER A N 1
ATOM 858 C CA . SER A 1 114 ? -16.064 -17.819 41.134 1.00 66.25 114 SER A CA 1
ATOM 859 C C . SER A 1 114 ? -16.248 -19.316 41.333 1.00 66.25 114 SER A C 1
ATOM 861 O O . SER A 1 114 ? -16.686 -20.026 40.429 1.00 66.25 114 SER A O 1
ATOM 863 N N . SER A 1 115 ? -15.975 -19.790 42.544 1.00 66.88 115 SER A N 1
ATOM 864 C CA . SER A 1 115 ? -16.187 -21.183 42.949 1.00 66.88 115 SER A CA 1
ATOM 865 C C . SER A 1 115 ? -17.664 -21.609 42.989 1.00 66.88 115 SER A C 1
ATOM 867 O O . SER A 1 115 ? -17.938 -22.794 43.149 1.00 66.88 115 SER A O 1
ATOM 869 N N . LEU A 1 116 ? -18.609 -20.667 42.851 1.00 66.12 116 LEU A N 1
ATOM 870 C CA . LEU A 1 116 ? -20.058 -20.905 42.917 1.00 66.12 116 LEU A CA 1
ATOM 871 C C . LEU A 1 116 ? -20.748 -20.849 41.544 1.00 66.12 116 LEU A C 1
ATOM 873 O O . LEU A 1 116 ? -21.750 -21.528 41.345 1.00 66.12 116 LEU A O 1
ATOM 877 N N . TYR A 1 117 ? -20.213 -20.067 40.600 1.00 62.12 117 TYR A N 1
ATOM 878 C CA . TYR A 1 117 ? -20.773 -19.871 39.258 1.00 62.12 117 TYR A CA 1
ATOM 879 C C . TYR A 1 117 ? -19.643 -19.762 38.219 1.00 62.12 117 TYR A C 1
ATOM 881 O O . TYR A 1 117 ? -19.116 -18.666 38.004 1.00 62.12 117 TYR A O 1
ATOM 889 N N . PRO A 1 118 ? -19.236 -20.878 37.589 1.00 58.53 118 PRO A N 1
ATOM 890 C CA . PRO A 1 118 ? -18.217 -20.886 36.548 1.00 58.53 118 PRO A CA 1
ATOM 891 C C . PRO A 1 118 ? -18.864 -20.590 35.189 1.00 58.53 118 PRO A C 1
ATOM 893 O O . PRO A 1 118 ? -19.100 -21.499 34.397 1.00 58.53 118 PRO A O 1
ATOM 896 N N . TYR A 1 119 ? -19.202 -19.333 34.900 1.00 54.12 119 TYR A N 1
ATOM 897 C CA . TYR A 1 119 ? -19.586 -18.992 33.529 1.00 54.12 119 TYR A CA 1
ATOM 898 C C . TYR A 1 119 ? -18.325 -18.853 32.671 1.00 54.12 119 TYR A C 1
ATOM 900 O O . TYR A 1 119 ? -17.553 -17.912 32.807 1.00 54.12 119 TYR A O 1
ATOM 908 N N . LEU A 1 120 ? -18.122 -19.835 31.794 1.00 58.06 120 LEU A N 1
ATOM 909 C CA . LEU A 1 120 ? -17.111 -19.847 30.740 1.00 58.06 120 LEU A CA 1
ATOM 910 C C . LEU A 1 120 ? -17.772 -19.372 29.444 1.00 58.06 120 LEU A C 1
ATOM 912 O O . LEU A 1 120 ? -18.525 -20.126 28.830 1.00 58.06 120 LEU A O 1
ATOM 916 N N . TYR A 1 121 ? -17.502 -18.138 29.020 1.00 56.44 121 TYR A N 1
ATOM 917 C CA . TYR A 1 121 ? -17.831 -17.713 27.660 1.00 56.44 121 TYR A CA 1
ATOM 918 C C . TYR A 1 121 ? -16.621 -17.982 26.764 1.00 56.44 121 TYR A C 1
ATOM 920 O O . TYR A 1 121 ? -15.548 -17.427 26.983 1.00 56.44 121 TYR A O 1
ATOM 928 N N . ASN A 1 122 ? -16.776 -18.873 25.785 1.00 56.31 122 ASN A N 1
ATOM 929 C CA . ASN A 1 122 ? -15.747 -19.114 24.780 1.00 56.31 122 ASN A CA 1
ATOM 930 C C . ASN A 1 122 ? -15.999 -18.177 23.599 1.00 56.31 122 ASN A C 1
ATOM 932 O O . ASN A 1 122 ? -16.954 -18.376 22.849 1.00 56.31 122 ASN A O 1
ATOM 936 N N . TRP A 1 123 ? -15.158 -17.158 23.449 1.00 59.94 123 TRP A N 1
ATOM 937 C CA . TRP A 1 123 ? -15.210 -16.299 22.279 1.00 59.94 123 TRP A CA 1
ATOM 938 C C . TRP A 1 123 ? -14.424 -16.942 21.138 1.00 59.94 123 TRP A C 1
ATOM 940 O O . TRP A 1 123 ? -13.204 -17.072 21.192 1.00 59.94 123 TRP A O 1
ATOM 950 N N . THR A 1 124 ? -15.129 -17.344 20.088 1.00 61.59 124 THR A N 1
ATOM 951 C CA . THR A 1 124 ? -14.508 -17.694 18.811 1.00 61.59 124 THR A CA 1
ATOM 952 C C . THR A 1 124 ? -14.805 -16.578 17.828 1.00 61.59 124 THR A C 1
ATOM 954 O O . THR A 1 124 ? -15.973 -16.243 17.644 1.00 61.59 124 THR A O 1
ATOM 957 N N . THR A 1 125 ? -13.772 -16.048 17.173 1.00 64.31 125 THR A N 1
ATOM 958 C CA . THR A 1 125 ? -13.901 -15.022 16.129 1.00 64.31 125 THR A CA 1
ATOM 959 C C . THR A 1 125 ? -15.002 -15.350 15.126 1.00 64.31 125 THR A C 1
ATOM 961 O O . THR A 1 125 ? -15.177 -16.504 14.725 1.00 64.31 125 THR A O 1
ATOM 964 N N . SER A 1 126 ? -15.733 -14.340 14.677 1.00 68.00 126 SER A N 1
ATOM 965 C CA . SER A 1 126 ? -16.641 -14.452 13.538 1.00 68.00 126 SER A CA 1
ATOM 966 C C . SER A 1 126 ? -15.899 -14.011 12.261 1.00 68.00 126 SER A C 1
ATOM 968 O O . SER A 1 126 ? -14.810 -13.445 12.327 1.00 68.00 126 SER A O 1
ATOM 970 N N . ASN A 1 127 ? -16.485 -14.228 11.079 1.00 65.50 127 ASN A N 1
ATOM 971 C CA . ASN A 1 127 ? -16.019 -13.563 9.846 1.00 65.50 127 ASN A CA 1
ATOM 972 C C . ASN A 1 127 ? -16.399 -12.065 9.802 1.00 65.50 127 ASN A C 1
ATOM 974 O O . ASN A 1 127 ? -16.156 -11.386 8.806 1.00 65.50 127 ASN A O 1
ATOM 978 N N . ALA A 1 128 ? -17.084 -11.552 10.826 1.00 72.50 128 ALA A N 1
ATOM 979 C CA . ALA A 1 128 ? -17.448 -10.146 10.939 1.00 72.50 128 ALA A CA 1
ATOM 980 C C . ALA A 1 128 ? -16.422 -9.329 11.746 1.00 72.50 128 ALA A C 1
ATOM 982 O O . ALA A 1 128 ? -16.354 -8.121 11.537 1.00 72.50 128 ALA A O 1
ATOM 983 N N . THR A 1 129 ? -15.533 -9.984 12.503 1.00 87.38 129 THR A N 1
ATOM 984 C CA . THR A 1 129 ? -14.424 -9.347 13.223 1.00 87.38 129 THR A CA 1
ATOM 985 C C . THR A 1 129 ? -13.524 -8.501 12.313 1.00 87.38 129 THR A C 1
ATOM 987 O O . THR A 1 129 ? -13.081 -8.943 11.248 1.00 87.38 129 THR A O 1
ATOM 990 N N . ASN A 1 130 ? -13.189 -7.301 12.782 1.00 93.50 130 ASN A N 1
ATOM 991 C CA . ASN A 1 130 ? -12.204 -6.422 12.164 1.00 93.50 130 ASN A CA 1
ATOM 992 C C . ASN A 1 130 ? -10.876 -6.459 12.933 1.00 93.50 130 ASN A C 1
ATOM 994 O O . ASN A 1 130 ? -10.848 -6.545 14.163 1.00 93.50 130 ASN A O 1
ATOM 998 N N . VAL A 1 131 ? -9.773 -6.356 12.197 1.00 94.94 131 VAL A N 1
ATOM 999 C CA . VAL A 1 131 ? -8.424 -6.117 12.719 1.00 94.94 131 VAL A CA 1
ATOM 1000 C C . VAL A 1 131 ? -8.015 -4.708 12.323 1.00 94.94 131 VAL A C 1
ATOM 1002 O O . VAL A 1 131 ? -8.206 -4.311 11.174 1.00 94.94 131 VAL A O 1
ATOM 1005 N N . TYR A 1 132 ? -7.440 -3.967 13.261 1.00 97.06 132 TYR A N 1
ATOM 1006 C CA . TYR A 1 132 ? -7.026 -2.585 13.074 1.00 97.06 132 TYR A CA 1
ATOM 1007 C C . TYR A 1 132 ? -5.542 -2.418 13.355 1.00 97.06 132 TYR A C 1
ATOM 1009 O O . TYR A 1 132 ? -5.005 -3.054 14.263 1.00 97.06 132 TYR A O 1
ATOM 1017 N N . ILE A 1 133 ? -4.904 -1.512 12.624 1.00 98.19 133 ILE A N 1
ATOM 1018 C CA . ILE A 1 133 ? -3.540 -1.072 12.880 1.00 98.19 133 ILE A CA 1
ATOM 1019 C C . ILE A 1 133 ? -3.471 0.451 12.826 1.00 98.19 133 ILE A C 1
ATOM 1021 O O . ILE A 1 133 ? -4.010 1.083 11.921 1.00 98.19 133 ILE A O 1
ATOM 1025 N N . THR A 1 134 ? -2.789 1.041 13.797 1.00 97.88 134 THR A N 1
ATOM 1026 C CA . THR A 1 134 ? -2.456 2.469 13.835 1.00 97.88 134 THR A CA 1
ATOM 1027 C C . THR A 1 134 ? -1.031 2.626 14.351 1.00 97.88 134 THR A C 1
ATOM 1029 O O . THR A 1 134 ? -0.472 1.705 14.948 1.00 97.88 134 THR A O 1
ATOM 1032 N N . ASP A 1 135 ? -0.449 3.798 14.134 1.00 98.12 135 ASP A N 1
ATOM 1033 C CA . ASP A 1 135 ? 0.740 4.251 14.852 1.00 98.12 135 ASP A CA 1
ATOM 1034 C C . ASP A 1 135 ? 0.569 4.053 16.375 1.00 98.12 135 ASP A C 1
ATOM 1036 O O . ASP A 1 135 ? -0.526 4.269 16.908 1.00 98.12 135 ASP A O 1
ATOM 1040 N N . TYR A 1 136 ? 1.623 3.586 17.051 1.00 97.69 136 TYR A N 1
ATOM 1041 C CA . TYR A 1 136 ? 1.580 3.201 18.466 1.00 97.69 136 TYR A CA 1
ATOM 1042 C C . TYR A 1 136 ? 1.310 4.375 19.412 1.00 97.69 136 TYR A C 1
ATOM 1044 O O . TYR A 1 136 ? 0.642 4.192 20.430 1.00 97.69 136 TYR A O 1
ATOM 1052 N N . ASP A 1 137 ? 1.802 5.568 19.083 1.00 97.12 137 ASP A N 1
ATOM 1053 C CA . ASP A 1 137 ? 1.640 6.760 19.917 1.00 97.12 137 ASP A CA 1
ATOM 1054 C C . ASP A 1 137 ? 0.310 7.480 19.644 1.00 97.12 137 ASP A C 1
ATOM 1056 O O . ASP A 1 137 ? -0.052 8.437 20.333 1.00 97.12 137 ASP A O 1
ATOM 1060 N N . SER A 1 138 ? -0.463 7.002 18.666 1.00 94.62 138 SER A N 1
ATOM 1061 C CA . SER A 1 138 ? -1.818 7.482 18.416 1.00 94.62 138 SER A CA 1
ATOM 1062 C C . SER A 1 138 ? -2.829 6.941 19.428 1.00 94.62 138 SER A C 1
ATOM 1064 O O . SER A 1 138 ? -2.771 5.795 19.865 1.00 94.62 138 SER A O 1
ATOM 1066 N N . SER A 1 139 ? -3.835 7.757 19.749 1.00 92.88 139 SER A N 1
ATOM 1067 C CA . SER A 1 139 ? -4.967 7.379 20.606 1.00 92.88 139 SER A CA 1
ATOM 1068 C C . SER A 1 139 ? -6.286 7.519 19.834 1.00 92.88 139 SER A C 1
ATOM 1070 O O . SER A 1 139 ? -6.978 8.520 20.015 1.00 92.88 139 SER A O 1
ATOM 1072 N N . PRO A 1 140 ? -6.634 6.562 18.949 1.00 95.12 140 PRO A N 1
ATOM 1073 C CA . PRO A 1 140 ? -7.807 6.684 18.087 1.00 95.12 140 PRO A CA 1
ATOM 1074 C C . PRO A 1 140 ? -9.120 6.685 18.882 1.00 95.12 140 PRO A C 1
ATOM 1076 O O . PRO A 1 140 ? -9.400 5.781 19.674 1.00 95.12 140 PRO A O 1
ATOM 1079 N N . SER A 1 141 ? -9.979 7.664 18.607 1.00 95.94 141 SER A N 1
ATOM 1080 C CA . SER A 1 141 ? -11.370 7.688 19.056 1.00 95.94 141 SER A CA 1
ATOM 1081 C C . SER A 1 141 ? -12.227 6.802 18.148 1.00 95.94 141 SER A C 1
ATOM 1083 O O . SER A 1 141 ? -12.745 7.227 17.115 1.00 95.94 141 SER A O 1
ATOM 1085 N N . TRP A 1 142 ? -12.404 5.537 18.541 1.00 93.81 142 TRP A N 1
ATOM 1086 C CA . TRP A 1 142 ? -13.094 4.512 17.740 1.00 93.81 142 TRP A CA 1
ATOM 1087 C C . TRP A 1 142 ? -14.504 4.909 17.267 1.00 93.81 142 TRP A C 1
ATOM 1089 O O . TRP A 1 142 ? -14.914 4.565 16.160 1.00 93.81 142 TRP A O 1
ATOM 1099 N N . TYR A 1 143 ? -15.239 5.687 18.067 1.00 93.38 143 TYR A N 1
ATOM 1100 C CA . TYR A 1 143 ? -16.582 6.166 17.715 1.00 93.38 143 TYR A CA 1
ATOM 1101 C C . TYR A 1 143 ? -16.578 7.364 16.753 1.00 93.38 143 TYR A C 1
ATOM 1103 O O . TYR A 1 143 ? -17.622 7.715 16.192 1.00 93.38 143 TYR A O 1
ATOM 1111 N N . GLN A 1 144 ? -15.423 7.994 16.539 1.00 96.06 144 GLN A N 1
ATOM 1112 C CA . GLN A 1 144 ? -15.241 9.169 15.685 1.00 96.06 144 GLN A CA 1
ATOM 1113 C C . GLN A 1 144 ? -14.408 8.867 14.435 1.00 96.06 144 GLN A C 1
ATOM 1115 O O . GLN A 1 144 ? -13.973 9.791 13.756 1.00 96.06 144 GLN A O 1
ATOM 1120 N N . LEU A 1 145 ? -14.259 7.590 14.079 1.00 97.69 145 LEU A N 1
ATOM 1121 C CA . LEU A 1 145 ? -13.652 7.209 12.809 1.00 97.69 145 LEU A CA 1
ATOM 1122 C C . LEU A 1 145 ? -14.551 7.570 11.620 1.00 97.69 145 LEU A C 1
ATOM 1124 O O . LEU A 1 145 ? -15.785 7.473 11.694 1.00 97.69 145 LEU A O 1
ATOM 1128 N N . GLN A 1 146 ? -13.895 7.963 10.530 1.00 97.88 146 GLN A N 1
ATOM 1129 C CA . GLN A 1 146 ? -14.472 8.276 9.228 1.00 97.88 146 GLN A CA 1
ATOM 1130 C C . GLN A 1 146 ? -13.572 7.741 8.106 1.00 97.88 146 GLN A C 1
ATOM 1132 O O . GLN A 1 146 ? -12.364 7.598 8.280 1.00 97.88 146 GLN A O 1
ATOM 1137 N N . ALA A 1 147 ? -14.154 7.422 6.952 1.00 98.12 147 ALA A N 1
ATOM 1138 C CA . ALA A 1 147 ? -13.405 7.018 5.764 1.00 98.12 147 ALA A CA 1
ATOM 1139 C C . ALA A 1 147 ? -12.472 8.138 5.263 1.00 98.12 147 ALA A C 1
ATOM 1141 O O . ALA A 1 147 ? -12.869 9.302 5.213 1.00 98.12 147 ALA A O 1
ATOM 1142 N N . ILE A 1 148 ? -11.247 7.796 4.846 1.00 97.88 148 ILE A N 1
ATOM 1143 C CA . ILE A 1 148 ? -10.408 8.723 4.061 1.00 97.88 148 ILE A CA 1
ATOM 1144 C C . ILE A 1 148 ? -11.128 9.074 2.750 1.00 97.88 148 ILE A C 1
ATOM 1146 O O . ILE A 1 148 ? -11.756 8.210 2.131 1.00 97.88 148 ILE A O 1
ATOM 1150 N N . GLY A 1 149 ? -11.054 10.338 2.328 1.00 96.38 149 GLY A N 1
ATOM 1151 C CA . GLY A 1 149 ? -11.822 10.867 1.198 1.00 96.38 149 GLY A CA 1
ATOM 1152 C C . GLY A 1 149 ? -13.250 11.266 1.579 1.00 96.38 149 GLY A C 1
ATOM 1153 O O . GLY A 1 149 ? -14.074 11.539 0.699 1.00 96.38 149 GLY A O 1
ATOM 1154 N N . LYS A 1 150 ? -13.574 11.293 2.880 1.00 97.12 150 LYS A N 1
ATOM 1155 C CA . LYS A 1 150 ? -14.845 11.785 3.423 1.00 97.12 150 LYS A CA 1
ATOM 1156 C C . LYS A 1 150 ? -14.615 12.841 4.495 1.00 97.12 150 LYS A C 1
ATOM 1158 O O . LYS A 1 150 ? -13.815 12.664 5.410 1.00 97.12 150 LYS A O 1
ATOM 1163 N N . ASN A 1 151 ? -15.423 13.893 4.432 1.00 96.50 151 ASN A N 1
ATOM 1164 C CA . ASN A 1 151 ? -15.500 14.921 5.458 1.00 96.50 151 ASN A CA 1
ATOM 1165 C C . ASN A 1 151 ? -16.361 14.470 6.659 1.00 96.50 151 ASN A C 1
ATOM 1167 O O . ASN A 1 151 ? -17.010 13.416 6.642 1.00 96.50 151 ASN A O 1
ATOM 1171 N N . THR A 1 152 ? -16.416 15.288 7.711 1.00 96.50 152 THR A N 1
ATOM 1172 C CA . THR A 1 152 ? -17.147 14.994 8.961 1.00 96.50 152 THR A CA 1
ATOM 1173 C C . THR A 1 152 ? -18.662 14.840 8.796 1.00 96.50 152 THR A C 1
ATOM 1175 O O . THR A 1 152 ? -19.327 14.316 9.686 1.00 96.50 152 THR A O 1
ATOM 1178 N N . SER A 1 153 ? -19.220 15.258 7.656 1.00 95.69 153 SER A N 1
ATOM 1179 C CA . SER A 1 153 ? -20.639 15.109 7.300 1.00 95.69 153 SER A CA 1
ATOM 1180 C C . SER A 1 153 ? -20.892 13.987 6.281 1.00 95.69 153 SER A C 1
ATOM 1182 O O . SER A 1 153 ? -21.969 13.933 5.692 1.00 95.69 153 SER A O 1
ATOM 1184 N N . ASN A 1 154 ? -19.911 13.102 6.048 1.00 94.50 154 ASN A N 1
ATOM 1185 C CA . ASN A 1 154 ? -19.946 12.021 5.047 1.00 94.50 154 ASN A CA 1
ATOM 1186 C C . ASN A 1 154 ? -20.018 12.503 3.578 1.00 94.50 154 ASN A C 1
ATOM 1188 O O . ASN A 1 154 ? -20.234 11.713 2.654 1.00 94.50 154 ASN A O 1
ATOM 1192 N N . GLY A 1 155 ? -19.809 13.801 3.342 1.00 96.06 155 GLY A N 1
ATOM 1193 C CA . GLY A 1 155 ? -19.578 14.342 2.006 1.00 96.06 155 GLY A CA 1
ATOM 1194 C C . GLY A 1 155 ? -18.197 13.937 1.499 1.00 96.06 155 GLY A C 1
ATOM 1195 O O . GLY A 1 155 ? -17.298 13.670 2.293 1.00 96.06 155 GLY A O 1
ATOM 1196 N N . SER A 1 156 ? -18.022 13.862 0.181 1.00 95.50 156 SER A N 1
ATOM 1197 C CA . SER A 1 156 ? -16.705 13.579 -0.397 1.00 95.50 156 SER A CA 1
ATOM 1198 C C . SER A 1 156 ? -15.733 14.725 -0.116 1.00 95.50 156 SER A C 1
ATOM 1200 O O . SER A 1 156 ? -16.087 15.890 -0.301 1.00 95.50 156 SER A O 1
ATOM 1202 N N . ALA A 1 157 ? -14.533 14.3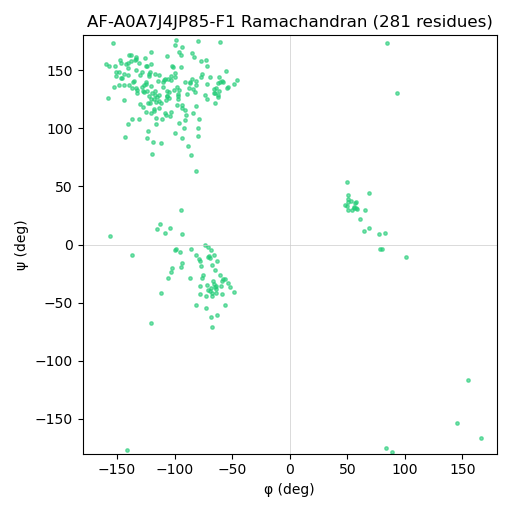63 0.319 1.00 93.69 157 ALA A N 1
ATOM 1203 C CA . ALA A 1 157 ? -13.374 15.232 0.451 1.00 93.69 157 ALA A CA 1
ATOM 1204 C C . ALA A 1 157 ? -12.439 14.999 -0.743 1.00 93.69 157 ALA A C 1
ATOM 1206 O O . ALA A 1 157 ? -12.456 13.925 -1.352 1.00 93.69 157 ALA A O 1
ATOM 1207 N N . SER A 1 158 ? -11.663 16.011 -1.120 1.00 87.44 158 SER A N 1
ATOM 1208 C CA . SER A 1 158 ? -10.722 15.922 -2.239 1.00 87.44 158 SER A CA 1
ATOM 1209 C C . SER A 1 158 ? -9.296 16.046 -1.733 1.00 87.44 158 SER A C 1
ATOM 1211 O O . SER A 1 158 ? -9.022 16.946 -0.948 1.00 87.44 158 SER A O 1
ATOM 1213 N N . ASN A 1 159 ? -8.385 15.256 -2.300 1.00 93.38 159 ASN A N 1
ATOM 1214 C CA . ASN A 1 159 ? -6.948 15.250 -2.017 1.00 93.38 159 ASN A CA 1
ATOM 1215 C C . ASN A 1 159 ? -6.510 14.506 -0.752 1.00 93.38 159 ASN A C 1
ATOM 1217 O O . ASN A 1 159 ? -5.302 14.340 -0.601 1.00 93.38 159 ASN A O 1
ATOM 1221 N N . ASP A 1 160 ? -7.415 13.966 0.075 1.00 96.31 160 ASP A N 1
ATOM 1222 C CA . ASP A 1 160 ? -7.035 13.244 1.301 1.00 96.31 160 ASP A CA 1
ATOM 1223 C C . ASP A 1 160 ? -5.987 12.151 1.042 1.00 96.31 160 ASP A C 1
ATOM 1225 O O . ASP A 1 160 ? -5.090 11.946 1.852 1.00 96.31 160 ASP A O 1
ATOM 1229 N N . PHE A 1 161 ? -6.052 11.456 -0.100 1.00 97.62 161 PHE A N 1
ATOM 1230 C CA . PHE A 1 161 ? -5.074 10.420 -0.448 1.00 97.62 161 PHE A CA 1
ATOM 1231 C C . PHE A 1 161 ? -3.680 10.988 -0.746 1.00 97.62 161 PHE A C 1
ATOM 1233 O O . PHE A 1 161 ? -2.675 10.413 -0.332 1.00 97.62 161 PHE A O 1
ATOM 1240 N N . VAL A 1 162 ? -3.612 12.127 -1.441 1.00 96.56 162 VAL A N 1
ATOM 1241 C CA . VAL A 1 162 ? -2.353 12.833 -1.740 1.00 96.56 162 VAL A CA 1
ATOM 1242 C C . VAL A 1 162 ? -1.787 13.464 -0.470 1.00 96.56 162 VAL A C 1
ATOM 1244 O O . VAL A 1 162 ? -0.581 13.445 -0.235 1.00 96.56 162 VAL A O 1
ATOM 1247 N N . GLU A 1 163 ? -2.653 14.010 0.377 1.00 97.56 163 GLU A N 1
ATOM 1248 C CA . GLU A 1 163 ? -2.270 14.528 1.683 1.00 97.56 163 GLU A CA 1
ATOM 1249 C C . GLU A 1 163 ? -1.749 13.415 2.589 1.00 97.56 163 GLU A C 1
ATOM 1251 O O . GLU A 1 163 ? -0.720 13.592 3.241 1.00 97.56 163 GLU A O 1
ATOM 1256 N N . LEU A 1 164 ? -2.394 12.250 2.586 1.00 97.50 164 LEU A N 1
ATOM 1257 C CA . LEU A 1 164 ? -1.956 11.097 3.358 1.00 97.50 164 LEU A CA 1
ATOM 1258 C C . LEU A 1 164 ? -0.586 10.600 2.876 1.00 97.50 164 LEU A C 1
ATOM 1260 O O . LEU A 1 164 ? 0.274 10.301 3.707 1.00 97.50 164 LEU A O 1
ATOM 1264 N N . ASP A 1 165 ? -0.327 10.628 1.563 1.00 97.50 165 ASP A N 1
ATOM 1265 C CA . ASP A 1 165 ? 1.011 10.374 1.023 1.00 97.50 165 ASP A CA 1
ATOM 1266 C C . ASP A 1 165 ? 2.056 11.355 1.559 1.00 97.50 165 ASP A C 1
ATOM 1268 O O . ASP A 1 165 ? 3.164 10.956 1.912 1.00 97.50 165 ASP A O 1
ATOM 1272 N N . ILE A 1 166 ? 1.733 12.645 1.647 1.00 97.44 166 ILE A N 1
ATOM 1273 C CA . ILE A 1 166 ? 2.653 13.647 2.202 1.00 97.44 166 ILE A CA 1
ATOM 1274 C C . ILE A 1 166 ? 2.865 13.403 3.699 1.00 97.44 166 ILE A C 1
ATOM 1276 O O . ILE A 1 166 ? 3.997 13.442 4.184 1.00 97.44 166 ILE A O 1
ATOM 1280 N N . ALA A 1 167 ? 1.789 13.141 4.438 1.00 97.38 167 ALA A N 1
ATOM 1281 C CA . ALA A 1 167 ? 1.828 12.989 5.883 1.00 97.38 167 ALA A CA 1
ATOM 1282 C C . ALA A 1 167 ? 2.657 11.771 6.319 1.00 97.38 167 ALA A C 1
ATOM 1284 O O . ALA A 1 167 ? 3.385 11.876 7.309 1.00 97.38 167 ALA A O 1
ATOM 1285 N N . LEU A 1 168 ? 2.594 10.681 5.544 1.00 96.88 168 LEU A N 1
ATOM 1286 C CA . LEU A 1 168 ? 3.352 9.437 5.724 1.00 96.88 168 LEU A CA 1
ATOM 1287 C C . LEU A 1 168 ? 4.669 9.387 4.932 1.00 96.88 168 LEU A C 1
ATOM 1289 O O . LEU A 1 168 ? 5.306 8.337 4.880 1.00 96.88 168 LEU A O 1
ATOM 1293 N N . ASN A 1 169 ? 5.099 10.495 4.317 1.00 94.88 169 ASN A N 1
ATOM 1294 C CA . ASN A 1 169 ? 6.326 10.567 3.512 1.00 94.88 169 ASN A CA 1
ATOM 1295 C C . ASN A 1 169 ? 6.403 9.492 2.398 1.00 94.88 169 ASN A C 1
ATOM 1297 O O . ASN A 1 169 ? 7.459 8.930 2.103 1.00 94.88 169 ASN A O 1
ATOM 1301 N N . ALA A 1 170 ? 5.260 9.203 1.782 1.00 93.19 170 ALA A N 1
ATOM 1302 C CA . ALA A 1 170 ? 5.059 8.164 0.784 1.00 93.19 170 ALA A CA 1
ATOM 1303 C C . ALA A 1 170 ? 5.052 8.689 -0.668 1.00 93.19 170 ALA A C 1
ATOM 1305 O O . ALA A 1 170 ? 5.036 7.902 -1.611 1.00 93.19 170 ALA A O 1
ATOM 1306 N N . THR A 1 171 ? 5.126 10.004 -0.895 1.00 90.44 171 THR A N 1
ATOM 1307 C CA . THR A 1 171 ? 5.002 10.609 -2.241 1.00 90.44 171 THR A CA 1
ATOM 1308 C C . THR A 1 171 ? 6.007 10.084 -3.273 1.00 90.44 171 THR A C 1
ATOM 1310 O O . THR A 1 171 ? 5.703 10.044 -4.462 1.00 90.44 171 THR A O 1
ATOM 1313 N N . SER A 1 172 ? 7.202 9.669 -2.840 1.00 83.19 172 SER A N 1
ATOM 1314 C CA . SER A 1 172 ? 8.258 9.168 -3.734 1.00 83.19 172 SER A CA 1
ATOM 1315 C C . SER A 1 172 ? 8.099 7.696 -4.153 1.00 83.19 172 SER A C 1
ATOM 1317 O O . SER A 1 172 ? 8.807 7.236 -5.062 1.00 83.19 172 SER A O 1
ATOM 1319 N N . TYR A 1 173 ? 7.163 6.972 -3.536 1.00 81.62 173 TYR A N 1
ATOM 1320 C CA . TYR A 1 173 ? 6.887 5.562 -3.802 1.00 81.62 173 TYR A CA 1
ATOM 1321 C C . TYR A 1 173 ? 6.005 5.409 -5.043 1.00 81.62 173 TYR A C 1
ATOM 1323 O O . TYR A 1 173 ? 5.108 6.212 -5.291 1.00 81.62 173 TYR A O 1
ATOM 1331 N N . ALA A 1 174 ? 6.288 4.396 -5.864 1.00 78.69 174 ALA A N 1
ATOM 1332 C CA . ALA A 1 174 ? 5.490 4.120 -7.065 1.00 78.69 174 ALA A CA 1
ATOM 1333 C C . ALA A 1 174 ? 4.116 3.538 -6.708 1.00 78.69 174 ALA A C 1
ATOM 1335 O O . ALA A 1 174 ? 3.119 3.811 -7.365 1.00 78.69 174 ALA A O 1
ATOM 1336 N N . ASP A 1 175 ? 4.105 2.743 -5.645 1.00 80.31 175 ASP A N 1
ATOM 1337 C CA . ASP A 1 175 ? 2.982 2.069 -5.014 1.00 80.31 175 ASP A CA 1
ATOM 1338 C C . ASP A 1 175 ? 2.419 2.893 -3.848 1.00 80.31 175 ASP A C 1
ATOM 1340 O O . ASP A 1 175 ? 1.911 2.329 -2.886 1.00 80.31 175 ASP A O 1
ATOM 1344 N N . ASN A 1 176 ? 2.523 4.223 -3.899 1.00 91.44 176 ASN A N 1
ATOM 1345 C CA . ASN A 1 176 ? 2.052 5.088 -2.821 1.00 91.44 176 ASN A CA 1
ATOM 1346 C C . ASN A 1 176 ? 0.537 4.955 -2.556 1.00 91.44 176 ASN A C 1
ATOM 1348 O O . ASN A 1 176 ? -0.196 4.240 -3.249 1.00 91.44 176 ASN A O 1
ATOM 1352 N N . ILE A 1 177 ? 0.051 5.616 -1.512 1.00 95.62 177 ILE A N 1
ATOM 1353 C CA . ILE A 1 177 ? -1.316 5.469 -1.010 1.00 95.62 177 ILE A CA 1
ATOM 1354 C C . ILE A 1 177 ? -2.312 6.016 -2.027 1.00 95.62 177 ILE A C 1
ATOM 1356 O O . ILE A 1 177 ? -3.321 5.361 -2.297 1.00 95.62 177 ILE A O 1
ATOM 1360 N N . ASN A 1 178 ? -2.007 7.159 -2.647 1.00 94.69 178 ASN A N 1
ATOM 1361 C CA . ASN A 1 178 ? -2.820 7.722 -3.715 1.00 94.69 178 ASN A CA 1
ATOM 1362 C C . ASN A 1 178 ? -3.005 6.737 -4.871 1.00 94.69 178 ASN A C 1
ATOM 1364 O O . ASN A 1 178 ? -4.139 6.434 -5.247 1.00 94.69 178 ASN A O 1
ATOM 1368 N N . VAL A 1 179 ? -1.901 6.190 -5.382 1.00 90.12 179 VAL A N 1
ATOM 1369 C CA . VAL A 1 179 ? -1.914 5.206 -6.466 1.00 90.12 179 VAL A CA 1
ATOM 1370 C C . VAL A 1 179 ? -2.614 3.923 -6.033 1.00 90.12 179 VAL A C 1
ATOM 1372 O O . VAL A 1 179 ? -3.299 3.312 -6.847 1.00 90.12 179 VAL A O 1
ATOM 1375 N N . SER A 1 180 ? -2.490 3.494 -4.782 1.00 91.38 180 SER A N 1
ATOM 1376 C CA . SER A 1 180 ? -3.055 2.219 -4.333 1.00 91.38 180 SER A CA 1
ATOM 1377 C C . SER A 1 180 ? -4.565 2.289 -4.096 1.00 91.38 180 SER A C 1
ATOM 1379 O O . SER A 1 180 ? -5.297 1.398 -4.530 1.00 91.38 180 SER A O 1
ATOM 1381 N N . PHE A 1 181 ? -5.052 3.361 -3.470 1.00 96.25 181 PHE A N 1
ATOM 1382 C CA . PHE A 1 181 ? -6.440 3.460 -3.008 1.00 96.25 181 PHE A CA 1
ATOM 1383 C C . PHE A 1 181 ? -7.344 4.302 -3.907 1.00 96.25 181 PHE A C 1
ATOM 1385 O O . PHE A 1 181 ? -8.565 4.149 -3.845 1.00 96.25 181 PHE A O 1
ATOM 1392 N N . SER A 1 182 ? -6.787 5.175 -4.746 1.00 94.75 182 SER A N 1
ATOM 1393 C CA . SER A 1 182 ? -7.568 6.168 -5.481 1.00 94.75 182 SER A CA 1
ATOM 1394 C C . SER A 1 182 ? -7.190 6.231 -6.964 1.00 94.75 182 SER A C 1
ATOM 1396 O O . SER A 1 182 ? -6.161 5.706 -7.391 1.00 94.75 182 SER A O 1
ATOM 1398 N N . THR A 1 183 ? -8.070 6.803 -7.785 1.00 85.62 183 THR A N 1
ATOM 1399 C CA . THR A 1 183 ? -7.832 6.947 -9.229 1.00 85.62 183 THR A CA 1
ATOM 1400 C C . THR A 1 183 ? -6.887 8.094 -9.565 1.00 85.62 183 THR A C 1
ATOM 1402 O O . THR A 1 183 ? -6.119 7.986 -10.517 1.00 85.62 183 THR A O 1
ATOM 1405 N N . ASP A 1 184 ? -6.962 9.187 -8.811 1.00 80.06 184 ASP A N 1
ATOM 1406 C CA . ASP A 1 184 ? -6.318 10.467 -9.130 1.00 80.06 184 ASP A CA 1
ATOM 1407 C C . ASP A 1 184 ? -6.053 11.358 -7.901 1.00 80.06 184 ASP A C 1
ATOM 1409 O O . ASP A 1 184 ? -5.651 12.510 -8.045 1.00 80.06 184 ASP A O 1
ATOM 1413 N N . GLY A 1 185 ? -6.287 10.849 -6.694 1.00 82.81 185 GLY A N 1
ATOM 1414 C CA . GLY A 1 185 ? -6.189 11.587 -5.434 1.00 82.81 185 GLY A CA 1
ATOM 1415 C C . GLY A 1 185 ? -7.526 12.031 -4.863 1.00 82.81 185 GLY A C 1
ATOM 1416 O O . GLY A 1 185 ? -7.569 12.456 -3.709 1.00 82.81 185 GLY A O 1
ATOM 1417 N N . SER A 1 186 ? -8.613 11.926 -5.633 1.00 83.19 186 SER A N 1
ATOM 1418 C CA . SER A 1 186 ? -9.928 12.443 -5.242 1.00 83.19 186 SER A CA 1
ATOM 1419 C C . SER A 1 186 ? -10.960 11.350 -4.965 1.00 83.19 186 SER A C 1
ATOM 1421 O O . SER A 1 186 ? -11.702 11.444 -3.990 1.00 83.19 186 SER A O 1
ATOM 1423 N N . ALA A 1 187 ? -11.001 10.296 -5.785 1.00 91.44 187 ALA A N 1
ATOM 1424 C CA . ALA A 1 187 ? -12.012 9.247 -5.686 1.00 91.44 187 ALA A CA 1
ATOM 1425 C C . ALA A 1 187 ? -11.388 7.877 -5.366 1.00 91.44 187 ALA A C 1
ATOM 1427 O O . ALA A 1 187 ? -10.439 7.467 -6.043 1.00 91.44 187 ALA A O 1
ATOM 1428 N N . PRO A 1 188 ? -11.932 7.128 -4.385 1.00 96.12 188 PRO A N 1
ATOM 1429 C CA . PRO A 1 188 ? -11.521 5.751 -4.142 1.00 96.12 188 PRO A CA 1
ATOM 1430 C C . PRO A 1 188 ? -11.737 4.857 -5.369 1.00 96.12 188 PRO A C 1
ATOM 1432 O O . PRO A 1 188 ? -12.777 4.939 -6.024 1.00 96.12 188 PRO A O 1
ATOM 1435 N N . LYS A 1 189 ? -10.803 3.939 -5.632 1.00 94.50 189 LYS A N 1
ATOM 1436 C CA . LYS A 1 189 ? -10.959 2.887 -6.657 1.00 94.50 189 LYS A CA 1
ATOM 1437 C C . LYS A 1 189 ? -12.026 1.863 -6.283 1.00 94.50 189 LYS A C 1
ATOM 1439 O O . LYS A 1 189 ? -12.750 1.368 -7.141 1.00 94.50 189 LYS A O 1
ATOM 1444 N N . GLU A 1 190 ? -12.098 1.536 -5.000 1.00 96.50 190 GLU A N 1
ATOM 1445 C CA . GLU A 1 190 ? -13.038 0.586 -4.420 1.00 96.50 190 GLU A CA 1
ATOM 1446 C C . GLU A 1 190 ? -13.355 1.036 -2.993 1.00 96.50 190 GLU A C 1
ATOM 1448 O O . GLU A 1 190 ? -12.513 1.628 -2.314 1.00 96.50 190 GLU A O 1
ATOM 1453 N N . THR A 1 191 ? -14.575 0.766 -2.531 1.00 97.94 191 THR A N 1
ATOM 1454 C CA . THR A 1 191 ? -14.979 1.063 -1.156 1.00 97.94 191 THR A CA 1
ATOM 1455 C C . THR A 1 191 ? -15.712 -0.107 -0.521 1.00 97.94 191 THR A C 1
ATOM 1457 O O . THR A 1 191 ? -16.242 -0.986 -1.204 1.00 97.94 191 THR A O 1
ATOM 1460 N N . ARG A 1 192 ? -15.749 -0.117 0.811 1.00 97.25 192 ARG A N 1
ATOM 1461 C CA . ARG A 1 192 ? -16.505 -1.077 1.610 1.00 97.25 192 ARG A CA 1
ATOM 1462 C C . ARG A 1 192 ? -17.071 -0.401 2.853 1.00 97.25 192 ARG A C 1
ATOM 1464 O O . ARG A 1 192 ? -16.445 0.478 3.435 1.00 97.25 192 ARG A O 1
ATOM 1471 N N . ASN A 1 193 ? -18.247 -0.846 3.281 1.00 97.38 193 ASN A N 1
ATOM 1472 C CA . ASN A 1 193 ? -18.826 -0.429 4.553 1.00 97.38 193 ASN A CA 1
ATOM 1473 C C . ASN A 1 193 ? -18.319 -1.327 5.685 1.00 97.38 193 ASN A C 1
ATOM 1475 O O . ASN A 1 193 ? -18.254 -2.550 5.528 1.00 97.38 193 ASN A O 1
ATOM 1479 N N . TYR A 1 194 ? -18.014 -0.723 6.829 1.00 95.75 194 TYR A N 1
ATOM 1480 C CA . TYR A 1 194 ? -17.577 -1.426 8.030 1.00 95.75 194 TYR A CA 1
ATOM 1481 C C . TYR A 1 194 ? -18.478 -1.061 9.202 1.00 95.75 194 TYR A C 1
ATOM 1483 O O . TYR A 1 194 ? -18.820 0.102 9.387 1.00 95.75 194 TYR A O 1
ATOM 1491 N N . THR A 1 195 ? -18.845 -2.053 10.006 1.00 93.44 195 THR A N 1
ATOM 1492 C CA . THR A 1 195 ? -19.404 -1.806 11.335 1.00 93.44 195 THR A CA 1
ATOM 1493 C C . THR A 1 195 ? -18.242 -1.856 12.312 1.00 93.44 195 THR A C 1
ATOM 1495 O O . THR A 1 195 ? -17.585 -2.886 12.394 1.00 93.44 195 THR A O 1
ATOM 1498 N N . ILE A 1 196 ? -17.972 -0.744 12.989 1.00 92.94 196 ILE A N 1
ATOM 1499 C CA . ILE A 1 196 ? -16.856 -0.563 13.919 1.00 92.94 196 ILE A CA 1
ATOM 1500 C C . ILE A 1 196 ? -17.457 -0.213 15.279 1.00 92.94 196 ILE A C 1
ATOM 1502 O O . ILE A 1 196 ? -18.096 0.832 15.420 1.00 92.94 196 ILE A O 1
ATOM 1506 N N . TRP A 1 197 ? -17.313 -1.098 16.264 1.00 85.00 197 TRP A N 1
ATOM 1507 C CA . TRP A 1 197 ? -17.906 -0.974 17.602 1.00 85.00 197 TRP A CA 1
ATOM 1508 C C . TRP A 1 197 ? -19.415 -0.676 17.555 1.00 85.00 197 TRP A C 1
ATOM 1510 O O . TRP A 1 197 ? -19.937 0.188 18.260 1.00 85.00 197 TRP A O 1
ATOM 1520 N N . GLY A 1 198 ? -20.120 -1.364 16.651 1.00 86.25 198 GLY A N 1
ATOM 1521 C CA . GLY A 1 198 ? -21.560 -1.200 16.422 1.00 86.25 198 GLY A CA 1
ATOM 1522 C C . GLY A 1 198 ? -21.965 0.028 15.595 1.00 86.25 198 GLY A C 1
ATOM 1523 O O . GLY A 1 198 ? -23.146 0.176 15.276 1.00 86.25 198 GLY A O 1
ATOM 1524 N N . LYS A 1 199 ? -21.025 0.896 15.199 1.00 91.62 199 LYS A N 1
ATOM 1525 C CA . LYS A 1 199 ? -21.284 2.057 14.336 1.00 91.62 199 LYS A CA 1
ATOM 1526 C C . LYS A 1 199 ? -20.961 1.730 12.880 1.00 91.62 199 LYS A C 1
ATOM 1528 O O . LYS A 1 199 ? -19.852 1.310 12.568 1.00 91.62 199 LYS A O 1
ATOM 1533 N N . LEU A 1 200 ? -21.903 1.984 11.975 1.00 94.94 200 LEU A N 1
ATOM 1534 C CA . LEU A 1 200 ? -21.649 1.898 10.538 1.00 94.94 200 LEU A CA 1
ATOM 1535 C C . LEU A 1 200 ? -20.766 3.071 10.080 1.00 94.94 200 LEU A C 1
ATOM 1537 O O . LEU A 1 200 ? -21.116 4.233 10.287 1.00 94.94 200 LEU A O 1
ATOM 1541 N N . VAL A 1 201 ? -19.649 2.754 9.430 1.00 97.50 201 VAL A N 1
ATOM 1542 C CA . VAL A 1 201 ? -18.811 3.684 8.670 1.00 97.50 201 VAL A CA 1
ATOM 1543 C C . VAL A 1 201 ? -18.897 3.288 7.201 1.00 97.50 201 VAL A C 1
ATOM 1545 O O . VAL A 1 201 ? -18.550 2.168 6.813 1.00 97.50 201 VAL A O 1
ATOM 1548 N N . GLU A 1 202 ? -19.425 4.194 6.388 1.00 97.56 202 GLU A N 1
ATOM 1549 C CA . GLU A 1 202 ? -19.721 3.934 4.983 1.00 97.56 202 GLU A CA 1
ATOM 1550 C C . GLU A 1 202 ? -18.575 4.366 4.070 1.00 97.56 202 GLU A C 1
ATOM 1552 O O . GLU A 1 202 ? -17.861 5.325 4.353 1.00 97.56 202 GLU A O 1
ATOM 1557 N N . ASN A 1 203 ? -18.463 3.700 2.920 1.00 97.38 203 ASN A N 1
ATOM 1558 C CA . ASN A 1 203 ? -17.563 4.072 1.829 1.00 97.38 203 ASN A CA 1
ATOM 1559 C C . ASN A 1 203 ? -16.076 4.148 2.225 1.00 97.38 203 ASN A C 1
ATOM 1561 O O . ASN A 1 203 ? -15.347 4.996 1.711 1.00 97.38 203 ASN A O 1
ATOM 1565 N N . VAL A 1 204 ? -15.612 3.259 3.109 1.00 98.50 204 VAL A N 1
ATOM 1566 C CA . VAL A 1 204 ? -14.190 3.175 3.469 1.00 98.50 204 VAL A CA 1
ATOM 1567 C C . VAL A 1 204 ? -13.399 2.742 2.235 1.00 98.50 204 VAL A C 1
ATOM 1569 O O . VAL A 1 204 ? -13.710 1.681 1.686 1.00 98.50 204 VAL A O 1
ATOM 1572 N N . PRO A 1 205 ? -12.409 3.522 1.768 1.00 98.31 205 PRO A N 1
ATOM 1573 C CA . PRO A 1 205 ? -11.590 3.144 0.625 1.00 98.31 205 PRO A CA 1
ATOM 1574 C C . PRO A 1 205 ? -10.788 1.888 0.949 1.00 98.31 205 PRO A C 1
ATOM 1576 O O . PRO A 1 205 ? -10.207 1.798 2.030 1.00 98.31 205 PRO A O 1
ATOM 1579 N N . ILE A 1 206 ? -10.755 0.933 0.018 1.00 98.12 206 ILE A N 1
ATOM 1580 C CA . ILE A 1 206 ? -10.033 -0.332 0.183 1.00 98.12 206 ILE A CA 1
ATOM 1581 C C . ILE A 1 206 ? -9.096 -0.624 -0.993 1.00 98.12 206 ILE A C 1
ATOM 1583 O O . ILE A 1 206 ? -9.398 -0.288 -2.136 1.00 98.12 206 ILE A O 1
ATOM 1587 N N . ALA A 1 207 ? -7.983 -1.301 -0.714 1.00 95.12 207 ALA A N 1
ATOM 1588 C CA . ALA A 1 207 ? -7.021 -1.777 -1.707 1.00 95.12 207 ALA A CA 1
ATOM 1589 C C . ALA A 1 207 ? -6.686 -3.259 -1.482 1.00 95.12 207 ALA A C 1
ATOM 1591 O O . ALA A 1 207 ? -6.858 -3.786 -0.381 1.00 95.12 207 ALA A O 1
ATOM 1592 N N . ASN A 1 208 ? -6.233 -3.944 -2.538 1.00 91.12 208 ASN A N 1
ATOM 1593 C CA . ASN A 1 208 ? -5.724 -5.316 -2.433 1.00 91.12 208 ASN A CA 1
ATOM 1594 C C . ASN A 1 208 ? -4.502 -5.351 -1.524 1.00 91.12 208 ASN A C 1
ATOM 1596 O O . ASN A 1 208 ? -3.546 -4.632 -1.776 1.00 91.12 208 ASN A O 1
ATOM 1600 N N . SER A 1 209 ? -4.527 -6.246 -0.543 1.00 90.00 209 SER A N 1
ATOM 1601 C CA . SER A 1 209 ? -3.370 -6.536 0.312 1.00 90.00 209 SER A CA 1
ATOM 1602 C C . SER A 1 209 ? -2.572 -7.743 -0.207 1.00 90.00 209 SER A C 1
ATOM 1604 O O . SER A 1 209 ? -1.533 -8.109 0.331 1.00 90.00 209 SER A O 1
ATOM 1606 N N . SER A 1 210 ? -3.078 -8.423 -1.240 1.00 82.69 210 SER A N 1
ATOM 1607 C CA . SER A 1 210 ? -2.407 -9.543 -1.888 1.00 82.69 210 SER A CA 1
ATOM 1608 C C . SER A 1 210 ? -2.665 -9.541 -3.385 1.00 82.69 210 SER A C 1
ATOM 1610 O O . SER A 1 210 ? -3.791 -9.352 -3.849 1.00 82.69 210 SER A O 1
ATOM 1612 N N . ALA A 1 211 ? -1.606 -9.809 -4.145 1.00 75.88 211 ALA A N 1
ATOM 1613 C CA . ALA A 1 211 ? -1.693 -10.038 -5.580 1.00 75.88 211 ALA A CA 1
ATOM 1614 C C . ALA A 1 211 ? -2.205 -11.452 -5.927 1.00 75.88 211 ALA A C 1
ATOM 1616 O O . ALA A 1 211 ? -2.600 -11.698 -7.063 1.00 75.88 211 ALA A O 1
ATOM 1617 N N . PHE A 1 212 ? -2.226 -12.370 -4.955 1.00 75.50 212 PHE A N 1
ATOM 1618 C CA . PHE A 1 212 ? -2.590 -13.777 -5.153 1.00 75.50 212 PHE A CA 1
ATOM 1619 C C . PHE A 1 212 ? -3.999 -14.093 -4.658 1.00 75.50 212 PHE A C 1
ATOM 1621 O O . PHE A 1 212 ? -4.621 -15.044 -5.127 1.00 75.50 212 PHE A O 1
ATOM 1628 N N . ASN A 1 213 ? -4.520 -13.288 -3.730 1.00 80.88 213 ASN A N 1
ATOM 1629 C CA . ASN A 1 213 ? -5.869 -13.443 -3.216 1.00 80.88 213 ASN A CA 1
ATOM 1630 C C . ASN A 1 213 ? -6.545 -12.082 -3.002 1.00 80.88 213 ASN A C 1
ATOM 1632 O O . ASN A 1 213 ? -6.333 -11.400 -2.002 1.00 80.88 213 ASN A O 1
ATOM 1636 N N . SER A 1 214 ? -7.447 -11.729 -3.918 1.00 85.81 214 SER A N 1
ATOM 1637 C CA . SER A 1 214 ? -8.203 -10.473 -3.881 1.00 85.81 214 SER A CA 1
ATOM 1638 C C . SER A 1 214 ? -9.260 -10.401 -2.773 1.00 85.81 214 SER A C 1
ATOM 1640 O O . SER A 1 214 ? -9.958 -9.395 -2.665 1.00 85.81 214 SER A O 1
ATOM 1642 N N . SER A 1 215 ? -9.447 -11.457 -1.973 1.00 89.56 215 SER A N 1
ATOM 1643 C CA . SER A 1 215 ? -10.325 -11.393 -0.798 1.00 89.56 215 SER A CA 1
ATOM 1644 C C . SER A 1 215 ? -9.687 -10.625 0.363 1.00 89.56 215 SER A C 1
ATOM 1646 O O . SER A 1 215 ? -10.414 -10.026 1.160 1.00 89.56 215 SER A O 1
ATOM 1648 N N . PHE A 1 216 ? -8.350 -10.583 0.430 1.00 91.88 216 PHE A N 1
ATOM 1649 C CA . PHE A 1 216 ? -7.626 -9.780 1.407 1.00 91.88 216 PHE A CA 1
ATOM 1650 C C . PHE A 1 216 ? -7.539 -8.328 0.945 1.00 91.88 216 PHE A C 1
ATOM 1652 O O . PHE A 1 216 ? -6.997 -8.011 -0.119 1.00 91.88 216 PHE A O 1
ATOM 1659 N N . LYS A 1 217 ? -8.117 -7.446 1.759 1.00 95.19 217 LYS A N 1
ATOM 1660 C CA . LYS A 1 217 ? -8.233 -6.018 1.484 1.00 95.19 217 LYS A CA 1
ATOM 1661 C C . LYS A 1 217 ? -7.920 -5.226 2.744 1.00 95.19 217 LYS A C 1
ATOM 1663 O O . LYS A 1 217 ? -8.489 -5.520 3.800 1.00 95.19 217 LYS A O 1
ATOM 1668 N N . THR A 1 218 ? -7.121 -4.178 2.594 1.00 98.00 218 THR A N 1
ATOM 1669 C CA . THR A 1 218 ? -6.913 -3.165 3.625 1.00 98.00 218 THR A CA 1
ATOM 1670 C C . THR A 1 218 ? -7.817 -1.983 3.320 1.00 98.00 218 THR A C 1
ATOM 1672 O O . THR A 1 218 ? -7.874 -1.549 2.173 1.00 98.00 218 THR A O 1
ATOM 1675 N N . GLY A 1 219 ? -8.493 -1.446 4.330 1.00 98.38 219 GLY A N 1
ATOM 1676 C CA . GLY A 1 219 ? -9.146 -0.145 4.293 1.00 98.38 219 GLY A CA 1
ATOM 1677 C C . GLY A 1 219 ? -8.402 0.898 5.114 1.00 98.38 219 GLY A C 1
ATOM 1678 O O . GLY A 1 219 ? -7.607 0.544 5.985 1.00 98.38 219 GLY A O 1
ATOM 1679 N N . VAL A 1 220 ? -8.682 2.177 4.863 1.00 98.56 220 VAL A N 1
ATOM 1680 C CA . VAL A 1 220 ? -8.072 3.284 5.611 1.00 98.56 220 VAL A CA 1
ATOM 1681 C C . VAL A 1 220 ? -9.108 4.313 6.073 1.00 98.56 220 VAL A C 1
ATOM 1683 O O . VAL A 1 220 ? -9.992 4.742 5.328 1.00 98.56 220 VAL A O 1
ATOM 1686 N N . LEU A 1 221 ? -8.997 4.680 7.346 1.00 98.50 221 LEU A N 1
ATOM 1687 C CA . LEU A 1 221 ? -9.868 5.588 8.085 1.00 98.50 221 LEU A CA 1
ATOM 1688 C C . LEU A 1 221 ? -9.024 6.702 8.717 1.00 98.50 221 LEU A C 1
ATOM 1690 O O . LEU A 1 221 ? -7.825 6.528 8.946 1.00 98.50 221 LEU A O 1
ATOM 1694 N N . TRP A 1 222 ? -9.666 7.805 9.082 1.00 97.94 222 TRP A N 1
ATOM 1695 C CA . TRP A 1 222 ? -9.097 8.844 9.936 1.00 97.94 222 TRP A CA 1
ATOM 1696 C C . TRP A 1 222 ? -9.976 9.100 11.157 1.00 97.94 222 TRP A C 1
ATOM 1698 O O . TRP A 1 222 ? -11.187 8.863 11.142 1.00 97.94 222 TRP A O 1
ATOM 1708 N N . ASP A 1 223 ? -9.352 9.573 12.229 1.00 97.69 223 ASP A N 1
ATOM 1709 C CA . ASP A 1 223 ? -10.031 9.961 13.456 1.00 97.69 223 ASP A CA 1
ATOM 1710 C C . ASP A 1 223 ? -10.426 11.444 13.429 1.00 97.69 223 ASP A C 1
ATOM 1712 O O . ASP A 1 223 ? -9.582 12.340 13.525 1.00 97.69 223 ASP A O 1
ATOM 1716 N N . MET A 1 224 ? -11.735 11.701 13.364 1.00 96.88 224 MET A N 1
ATOM 1717 C CA . MET A 1 224 ? -12.295 13.054 13.354 1.00 96.88 224 MET A CA 1
ATOM 1718 C C . MET A 1 224 ? -12.093 13.809 14.671 1.00 96.88 224 MET A C 1
ATOM 1720 O O . MET A 1 224 ? -12.223 15.034 14.702 1.00 96.88 224 MET A O 1
ATOM 1724 N N . SER A 1 225 ? -11.780 13.112 15.767 1.00 96.31 225 SER A N 1
ATOM 1725 C CA . SER A 1 225 ? -11.537 13.740 17.068 1.00 96.31 225 SER A CA 1
ATOM 1726 C C . SER A 1 225 ? -10.294 14.640 17.071 1.00 96.31 225 SER A C 1
ATOM 1728 O O . SER A 1 225 ? -10.230 15.590 17.851 1.00 96.31 225 SER A O 1
ATOM 1730 N N . GLY A 1 226 ? -9.363 14.413 16.132 1.00 93.19 226 GLY A N 1
ATOM 1731 C CA . GLY A 1 226 ? -8.190 15.260 15.898 1.00 93.19 226 GLY A CA 1
ATOM 1732 C C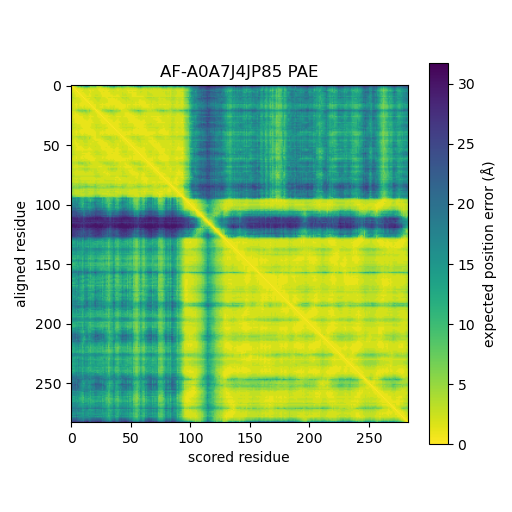 . GLY A 1 226 ? -8.512 16.649 15.329 1.00 93.19 226 GLY A C 1
ATOM 1733 O O . GLY A 1 226 ? -7.614 17.481 15.204 1.00 93.19 226 GLY A O 1
ATOM 1734 N N . GLY A 1 227 ? -9.781 16.922 15.005 1.00 93.94 227 GLY A N 1
ATOM 1735 C CA . GLY A 1 227 ? -10.257 18.204 14.489 1.00 93.94 227 GLY A CA 1
ATOM 1736 C C . GLY A 1 227 ? -10.199 18.320 12.963 1.00 93.94 227 GLY A C 1
ATOM 1737 O O . GLY A 1 227 ? -9.816 17.390 12.256 1.00 93.94 227 GLY A O 1
ATOM 1738 N N . GLY A 1 228 ? -10.593 19.492 12.455 1.00 93.75 228 GLY A N 1
ATOM 1739 C CA . GLY A 1 228 ? -10.771 19.741 11.020 1.00 93.75 228 GLY A CA 1
ATOM 1740 C C . GLY A 1 228 ? -12.143 19.301 10.491 1.00 93.75 228 GLY A C 1
ATOM 1741 O O . GLY A 1 228 ? -12.961 18.733 11.214 1.00 93.75 228 GLY A O 1
ATOM 1742 N N . SER A 1 229 ? -12.418 19.617 9.224 1.00 95.94 229 SER A N 1
ATOM 1743 C CA . SER A 1 229 ? -13.625 19.169 8.511 1.00 95.94 229 SER A CA 1
ATOM 1744 C C . SER A 1 229 ? -13.402 17.901 7.690 1.00 95.94 229 SER A C 1
ATOM 1746 O O . SER A 1 229 ? -14.371 17.225 7.367 1.00 95.94 229 SER A O 1
ATOM 1748 N N . GLU A 1 230 ? -12.154 17.574 7.372 1.00 96.38 230 GLU A N 1
ATOM 1749 C CA . GLU A 1 230 ? -11.699 16.405 6.614 1.00 96.38 230 GLU A CA 1
ATOM 1750 C C . GLU A 1 230 ? -10.259 16.065 7.035 1.00 96.38 230 GLU A C 1
ATOM 1752 O O . GLU A 1 230 ? -9.658 16.801 7.834 1.00 96.38 230 GLU A O 1
ATOM 1757 N N . TYR A 1 231 ? -9.726 14.942 6.549 1.00 97.44 231 TYR A N 1
ATOM 1758 C CA . TYR A 1 231 ? -8.321 14.606 6.769 1.00 97.44 231 TYR A CA 1
ATOM 1759 C C . TYR A 1 231 ? -7.424 15.681 6.142 1.00 97.44 231 TYR A C 1
ATOM 1761 O O . TYR A 1 231 ? -7.761 16.219 5.099 1.00 97.44 231 TYR A O 1
ATOM 1769 N N . SER A 1 232 ? -6.288 16.001 6.767 1.00 96.25 232 SER A N 1
ATOM 1770 C CA . SER A 1 232 ? -5.286 16.860 6.131 1.00 96.25 232 SER A CA 1
ATOM 1771 C C . SER A 1 232 ? -3.873 16.547 6.603 1.00 96.25 232 SER A C 1
ATOM 1773 O O . SER A 1 232 ? -3.631 16.224 7.770 1.00 96.25 232 SER A O 1
ATOM 1775 N N . ASN A 1 233 ? -2.899 16.739 5.713 1.00 95.38 2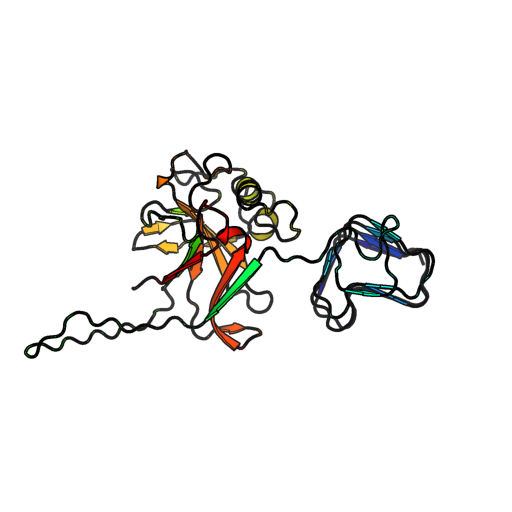33 ASN A N 1
ATOM 1776 C CA . ASN A 1 233 ? -1.478 16.595 6.025 1.00 95.38 233 ASN A CA 1
ATOM 1777 C C . ASN A 1 233 ? -0.926 17.687 6.958 1.00 95.38 233 ASN A C 1
ATOM 1779 O O . ASN A 1 233 ? 0.202 17.553 7.439 1.00 95.38 233 ASN A O 1
ATOM 1783 N N . VAL A 1 234 ? -1.690 18.759 7.200 1.00 94.50 234 VAL A N 1
ATOM 1784 C CA . VAL A 1 234 ? -1.332 19.830 8.140 1.00 94.50 234 VAL A CA 1
ATOM 1785 C C . VAL A 1 234 ? -1.665 19.415 9.568 1.00 94.50 234 VAL A C 1
ATOM 1787 O O . VAL A 1 234 ? -0.802 19.471 10.441 1.00 94.50 234 VAL A O 1
ATOM 1790 N N . THR A 1 235 ? -2.905 18.982 9.804 1.00 94.38 235 THR A N 1
ATOM 1791 C CA . THR A 1 235 ? -3.353 18.529 11.129 1.00 94.38 235 THR A CA 1
ATOM 1792 C C . THR A 1 235 ? -2.821 17.138 11.457 1.00 94.38 235 THR A C 1
ATOM 1794 O O . THR A 1 235 ? -2.596 16.846 12.628 1.00 94.38 235 THR A O 1
ATOM 1797 N N . LYS A 1 236 ? -2.588 16.296 10.439 1.00 94.44 236 LYS A N 1
ATOM 1798 C CA . LYS A 1 236 ? -2.115 14.912 10.579 1.00 94.44 236 LYS A CA 1
ATOM 1799 C C . LYS A 1 236 ? -2.934 14.125 11.600 1.00 94.44 236 LYS A C 1
ATOM 1801 O O . LYS A 1 236 ? -2.387 13.543 12.540 1.00 94.44 236 LYS A O 1
ATOM 1806 N N . GLN A 1 237 ? -4.257 14.105 11.419 1.00 96.81 237 GLN A N 1
ATOM 1807 C CA . GLN A 1 237 ? -5.145 13.323 12.280 1.00 96.81 237 GLN A CA 1
ATOM 1808 C C . GLN A 1 237 ? -4.716 11.852 12.298 1.00 96.81 237 GLN A C 1
ATOM 1810 O O . GLN A 1 237 ? -4.180 11.341 11.311 1.00 96.81 237 GLN A O 1
ATOM 1815 N N . THR A 1 238 ? -4.955 11.155 13.409 1.00 97.38 238 THR A N 1
ATOM 1816 C CA . THR A 1 238 ? -4.679 9.718 13.521 1.00 97.38 238 THR A CA 1
ATOM 1817 C C . THR A 1 238 ? -5.354 8.950 12.388 1.00 97.38 238 THR A C 1
ATOM 1819 O O . THR A 1 238 ? -6.523 9.183 12.081 1.00 97.38 238 THR A O 1
ATOM 1822 N N . THR A 1 239 ? -4.615 8.021 11.780 1.00 98.12 239 THR A N 1
ATOM 1823 C CA . THR A 1 239 ? -5.150 7.115 10.762 1.00 98.12 239 THR A CA 1
ATOM 1824 C C . THR A 1 239 ? -5.263 5.706 11.310 1.00 98.12 239 THR A C 1
ATOM 1826 O O . THR A 1 239 ? -4.418 5.254 12.078 1.00 98.12 239 THR A O 1
ATOM 1829 N N . VAL A 1 240 ? -6.327 5.012 10.916 1.00 98.38 240 VAL A N 1
ATOM 1830 C CA . VAL A 1 240 ? -6.588 3.630 11.315 1.00 98.38 240 VAL A CA 1
ATOM 1831 C C . VAL A 1 240 ? -6.731 2.791 10.056 1.00 98.38 240 VAL A C 1
ATOM 1833 O O . VAL A 1 240 ? -7.586 3.044 9.209 1.00 98.38 240 VAL A O 1
ATOM 1836 N N . TRP A 1 241 ? -5.888 1.775 9.945 1.00 98.56 241 TRP A N 1
ATOM 1837 C CA . TRP A 1 241 ? -5.878 0.813 8.854 1.00 98.56 241 TRP A CA 1
ATOM 1838 C C . TRP A 1 241 ? -6.658 -0.416 9.291 1.00 98.56 241 TRP A C 1
ATOM 1840 O O . TRP A 1 241 ? -6.461 -0.900 10.400 1.00 98.56 241 TRP A O 1
ATOM 1850 N N . ILE A 1 242 ? -7.560 -0.912 8.452 1.00 98.12 242 ILE A N 1
ATOM 1851 C CA . ILE A 1 242 ? -8.536 -1.936 8.833 1.00 98.12 242 ILE A CA 1
ATOM 1852 C C . ILE A 1 242 ? -8.523 -3.106 7.854 1.00 98.12 242 ILE A C 1
ATOM 1854 O O . ILE A 1 242 ? -8.548 -2.917 6.643 1.00 98.12 242 ILE A O 1
ATOM 1858 N N . ALA A 1 243 ? -8.547 -4.332 8.361 1.00 96.00 243 ALA A N 1
ATOM 1859 C CA . ALA A 1 243 ? -8.796 -5.532 7.574 1.00 96.00 243 ALA A CA 1
ATOM 1860 C C . ALA A 1 243 ? -9.964 -6.304 8.179 1.00 96.00 243 ALA A C 1
ATOM 1862 O O . ALA A 1 243 ? -10.091 -6.422 9.396 1.00 96.00 243 ALA A O 1
ATOM 1863 N N . LYS A 1 244 ? -10.824 -6.846 7.317 1.00 92.75 244 LYS A N 1
ATOM 1864 C CA . LYS A 1 244 ? -11.900 -7.734 7.757 1.00 92.75 244 LYS A CA 1
ATOM 1865 C C . LYS A 1 244 ? -11.378 -9.163 7.813 1.00 92.75 244 LYS A C 1
ATOM 1867 O O . LYS A 1 244 ? -10.733 -9.602 6.860 1.00 92.75 244 LYS A O 1
ATOM 1872 N N . VAL A 1 245 ? -11.687 -9.881 8.888 1.00 90.75 245 VAL A N 1
ATOM 1873 C C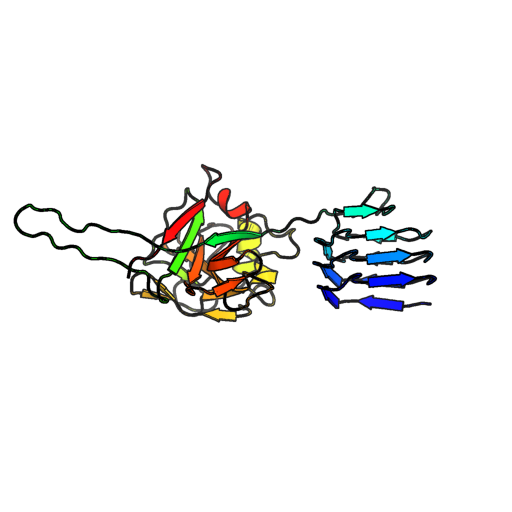A . VAL A 1 245 ? -11.359 -11.301 9.003 1.00 90.75 245 VAL A CA 1
ATOM 1874 C C . VAL A 1 245 ? -12.082 -12.090 7.909 1.00 90.75 245 VAL A C 1
ATOM 1876 O O . VAL A 1 245 ? -13.300 -12.021 7.755 1.00 90.75 245 VAL A O 1
ATOM 1879 N N . ASN A 1 246 ? -11.311 -12.865 7.158 1.00 88.12 246 ASN A N 1
ATOM 1880 C CA . ASN A 1 246 ? -11.767 -13.860 6.208 1.00 88.12 246 ASN A CA 1
ATOM 1881 C C . ASN A 1 246 ? -11.138 -15.204 6.582 1.00 88.12 246 ASN A C 1
ATOM 1883 O O . ASN A 1 246 ? -10.016 -15.509 6.177 1.00 88.12 246 ASN A O 1
ATOM 1887 N N . LYS A 1 247 ? -11.844 -15.984 7.406 1.00 85.62 247 LYS A N 1
ATOM 1888 C CA . LYS A 1 247 ? -11.288 -17.208 7.982 1.00 85.62 247 LYS A CA 1
ATOM 1889 C C . LYS A 1 247 ? -10.832 -18.200 6.933 1.00 85.62 247 LYS A C 1
ATOM 1891 O O . LYS A 1 247 ? -11.546 -18.487 5.974 1.00 85.62 247 LYS A O 1
ATOM 1896 N N . SER A 1 248 ? -9.696 -18.825 7.229 1.00 82.81 248 SER A N 1
ATOM 1897 C CA . SER A 1 248 ? -9.157 -19.935 6.439 1.00 82.81 248 SER A CA 1
ATOM 1898 C C . SER A 1 248 ? -8.950 -19.598 4.954 1.00 82.81 248 SER A C 1
ATOM 1900 O O . SER A 1 248 ? -9.071 -20.471 4.094 1.00 82.81 248 SER A O 1
ATOM 1902 N N . ALA A 1 249 ? -8.628 -18.341 4.644 1.00 88.25 249 ALA A N 1
ATOM 1903 C CA . ALA A 1 249 ? -8.305 -17.919 3.290 1.00 88.25 249 ALA A CA 1
ATOM 1904 C C . ALA A 1 249 ? -6.826 -18.201 2.976 1.00 88.25 249 ALA A C 1
ATOM 1906 O O . ALA A 1 249 ? -5.930 -17.923 3.773 1.00 88.25 249 ALA A O 1
ATOM 1907 N N . THR A 1 250 ? -6.568 -18.782 1.805 1.00 88.31 250 THR A N 1
ATOM 1908 C CA . THR A 1 250 ? -5.222 -19.159 1.352 1.00 88.31 250 THR A CA 1
ATOM 1909 C C . THR A 1 250 ? -4.515 -18.001 0.652 1.00 88.31 250 THR A C 1
ATOM 1911 O O . THR A 1 250 ? -5.126 -17.312 -0.162 1.00 88.31 250 THR A O 1
ATOM 1914 N N . ASP A 1 251 ? -3.221 -17.838 0.898 1.00 88.31 251 ASP A N 1
ATOM 1915 C CA . ASP A 1 251 ? -2.314 -16.923 0.198 1.00 88.31 251 ASP A CA 1
ATOM 1916 C C . ASP A 1 251 ? -0.938 -17.598 0.000 1.00 88.31 251 ASP A C 1
ATOM 1918 O O . ASP A 1 251 ? -0.748 -18.756 0.372 1.00 88.31 251 ASP A O 1
ATOM 1922 N N . VAL A 1 252 ? 0.039 -16.881 -0.561 1.00 78.06 252 VAL A N 1
ATOM 1923 C CA . VAL A 1 252 ? 1.393 -17.358 -0.904 1.00 78.06 252 VAL A CA 1
ATOM 1924 C C . VAL A 1 252 ? 2.072 -18.108 0.234 1.00 78.06 252 VAL A C 1
ATOM 1926 O O . VAL A 1 252 ? 2.751 -19.104 0.003 1.00 78.06 252 VAL A O 1
ATOM 1929 N N . TYR A 1 253 ? 1.913 -17.619 1.460 1.00 77.00 253 TYR A N 1
ATOM 1930 C CA . TYR A 1 253 ? 2.674 -18.104 2.606 1.00 77.00 253 TYR A CA 1
ATOM 1931 C C . TYR A 1 253 ? 1.898 -19.124 3.461 1.00 77.00 253 TYR A C 1
ATOM 1933 O O . TYR A 1 253 ? 2.449 -19.652 4.431 1.00 77.00 253 TYR A O 1
ATOM 1941 N N . GLY A 1 254 ? 0.627 -19.406 3.144 1.00 88.31 254 GLY A N 1
ATOM 1942 C CA . GLY A 1 254 ? -0.207 -20.307 3.939 1.00 88.31 254 GLY A CA 1
ATOM 1943 C C . GLY A 1 254 ? -1.681 -19.921 3.992 1.00 88.31 254 GLY A C 1
ATOM 1944 O O . GLY A 1 254 ? -2.231 -19.333 3.069 1.00 88.31 254 GLY A O 1
ATOM 1945 N N . THR A 1 255 ? -2.345 -20.323 5.073 1.00 90.94 255 THR A N 1
ATOM 1946 C CA . THR A 1 255 ? -3.766 -20.057 5.321 1.00 90.94 255 THR A CA 1
ATOM 1947 C C . THR A 1 255 ? -3.907 -19.157 6.539 1.00 90.94 255 THR A C 1
ATOM 1949 O O . THR A 1 255 ? -3.360 -19.484 7.594 1.00 90.94 255 THR A O 1
ATOM 1952 N N . TYR A 1 256 ? -4.634 -18.052 6.383 1.00 91.19 256 TYR A N 1
ATOM 1953 C CA . TYR A 1 256 ? -4.761 -16.998 7.388 1.00 91.19 256 TYR A CA 1
ATOM 1954 C C . TYR A 1 256 ? -6.209 -16.561 7.560 1.00 91.19 256 TYR A C 1
ATOM 1956 O O . TYR A 1 256 ? -7.029 -16.718 6.654 1.00 91.19 256 TYR A O 1
ATOM 1964 N N . ASP A 1 257 ? -6.501 -15.960 8.709 1.00 90.75 257 ASP A N 1
ATOM 1965 C CA . ASP A 1 257 ? -7.772 -15.283 8.950 1.00 90.75 257 ASP A CA 1
ATOM 1966 C C . ASP A 1 257 ? -7.743 -13.832 8.468 1.00 90.75 257 ASP A C 1
ATOM 1968 O O . ASP A 1 257 ? -8.777 -13.281 8.109 1.00 90.75 257 ASP A O 1
ATOM 1972 N N . PHE A 1 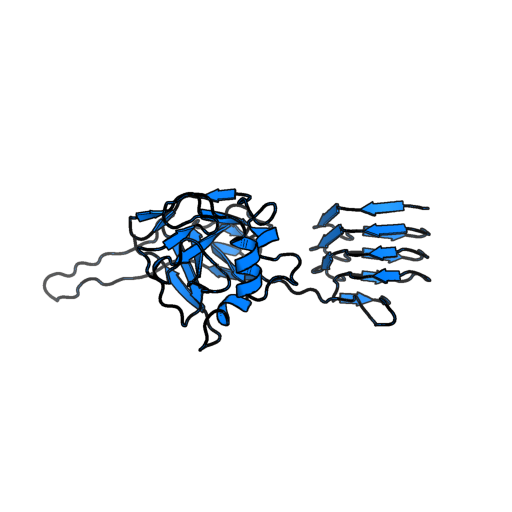258 ? -6.578 -13.184 8.459 1.00 93.31 258 PHE A N 1
ATOM 1973 C CA . PHE A 1 258 ? -6.430 -11.833 7.931 1.00 93.31 258 PHE A CA 1
ATOM 1974 C C . PHE A 1 258 ? -5.061 -11.632 7.287 1.00 93.31 258 PHE A C 1
ATOM 1976 O O . PHE A 1 258 ? -4.076 -12.287 7.637 1.00 93.31 258 PHE A O 1
ATOM 1983 N N . LEU A 1 259 ? -5.019 -10.667 6.377 1.00 94.44 259 LEU A N 1
ATOM 1984 C CA . LEU A 1 259 ? -3.813 -10.092 5.813 1.00 94.44 259 LEU A CA 1
ATOM 1985 C C . LEU A 1 259 ? -4.104 -8.605 5.613 1.00 94.44 259 LEU A C 1
ATOM 1987 O O . LEU A 1 259 ? -5.098 -8.240 4.984 1.00 94.44 259 LEU A O 1
ATOM 1991 N N . ILE A 1 260 ? -3.256 -7.765 6.194 1.00 96.00 260 ILE A N 1
ATOM 1992 C CA . ILE A 1 260 ? -3.313 -6.311 6.111 1.00 96.00 260 ILE A CA 1
ATOM 1993 C C . ILE A 1 260 ? -1.955 -5.787 5.645 1.00 96.00 260 ILE A C 1
ATOM 1995 O O . ILE A 1 260 ? -0.905 -6.185 6.149 1.00 96.00 260 ILE A O 1
ATOM 1999 N N . GLU A 1 261 ? -1.983 -4.905 4.656 1.00 94.69 261 GLU A N 1
ATOM 2000 C CA . GLU A 1 261 ? -0.823 -4.136 4.209 1.00 94.69 261 GLU A CA 1
ATOM 2001 C C . GLU A 1 261 ? -0.942 -2.695 4.700 1.00 94.69 261 GLU A C 1
ATOM 2003 O O . GLU A 1 261 ? -1.968 -2.052 4.473 1.00 94.69 261 GLU A O 1
ATOM 2008 N N . ILE A 1 262 ? 0.096 -2.216 5.387 1.00 97.19 262 ILE A N 1
ATOM 2009 C CA . ILE A 1 262 ? 0.208 -0.847 5.908 1.00 97.19 262 ILE A CA 1
ATOM 2010 C C . ILE A 1 262 ? 1.496 -0.194 5.404 1.00 97.19 262 ILE A C 1
ATOM 2012 O O . ILE A 1 262 ? 2.468 -0.908 5.164 1.00 97.19 262 ILE A O 1
ATOM 2016 N N . PRO A 1 263 ? 1.575 1.138 5.279 1.00 96.69 263 PRO A N 1
ATOM 2017 C CA . PRO A 1 263 ? 2.835 1.806 4.993 1.00 96.69 263 PRO A CA 1
ATOM 2018 C C . PRO A 1 263 ? 3.835 1.540 6.119 1.00 96.69 263 PRO A C 1
ATOM 2020 O O . PRO A 1 263 ? 3.496 1.720 7.288 1.00 96.69 263 PRO A O 1
ATOM 2023 N N . TYR A 1 264 ? 5.075 1.160 5.809 1.00 93.88 264 TYR A N 1
ATOM 2024 C CA . TYR A 1 264 ? 6.100 0.984 6.843 1.00 93.88 264 TYR A CA 1
ATOM 2025 C C . TYR A 1 264 ? 6.363 2.291 7.604 1.00 93.88 264 TYR A C 1
ATOM 2027 O O . TYR A 1 264 ? 6.757 2.277 8.766 1.00 93.88 264 TYR A O 1
ATOM 2035 N N . THR A 1 265 ? 6.112 3.430 6.953 1.00 95.88 265 THR A N 1
ATOM 2036 C CA . THR A 1 265 ? 6.233 4.761 7.541 1.00 95.88 265 THR A CA 1
ATOM 2037 C C . THR A 1 265 ? 5.149 5.074 8.572 1.00 95.88 265 THR A C 1
ATOM 2039 O O . THR A 1 265 ? 5.299 6.046 9.309 1.00 95.88 265 THR A O 1
ATOM 2042 N N . LEU A 1 266 ? 4.097 4.247 8.683 1.00 97.81 266 LEU A N 1
ATOM 2043 C CA . LEU A 1 266 ? 3.052 4.398 9.698 1.00 97.81 266 LEU A CA 1
ATOM 2044 C C . LEU A 1 266 ? 3.620 4.374 11.117 1.00 97.81 266 LEU A C 1
ATOM 2046 O O . LEU A 1 266 ? 3.064 5.031 11.981 1.00 97.81 266 LEU A O 1
ATOM 2050 N N . SER A 1 267 ? 4.729 3.671 11.356 1.00 96.56 267 SER A N 1
ATOM 2051 C CA . SER A 1 267 ? 5.374 3.656 12.671 1.00 96.56 267 SER A CA 1
ATOM 2052 C C . SER A 1 267 ? 6.042 4.979 13.053 1.00 96.56 267 SER A C 1
ATOM 2054 O O . SER A 1 267 ? 6.525 5.093 14.164 1.00 96.56 267 SER A O 1
ATOM 2056 N N . TYR A 1 268 ? 6.165 5.935 12.131 1.00 94.88 268 TYR A N 1
ATOM 2057 C CA . TYR A 1 268 ? 6.773 7.252 12.366 1.00 94.88 268 TYR A CA 1
ATOM 2058 C C . TYR A 1 268 ? 5.741 8.377 12.217 1.00 94.88 268 TYR A C 1
ATOM 2060 O O . TYR A 1 268 ? 6.111 9.537 12.010 1.00 94.88 268 TYR A O 1
ATOM 2068 N N . TYR A 1 269 ? 4.452 8.032 12.187 1.00 96.19 269 TYR A N 1
ATOM 2069 C CA . TYR A 1 269 ? 3.402 8.963 11.806 1.00 96.19 269 TYR A CA 1
ATOM 2070 C C . TYR A 1 269 ? 3.164 10.003 12.901 1.00 96.19 269 TYR A C 1
ATOM 2072 O O . TYR A 1 269 ? 3.072 11.197 12.600 1.00 96.19 269 TYR A O 1
ATOM 2080 N N . GLN A 1 270 ? 3.119 9.560 14.159 1.00 94.38 270 GLN A N 1
ATOM 2081 C CA . GLN A 1 270 ? 3.162 10.431 15.327 1.00 94.38 270 GLN A CA 1
ATOM 2082 C C . GLN A 1 270 ? 4.558 10.424 15.952 1.00 94.38 270 GLN A C 1
ATOM 2084 O O . GLN A 1 270 ? 5.352 9.500 15.793 1.00 94.38 270 GLN A O 1
ATOM 2089 N N . ALA A 1 271 ? 4.893 11.514 16.640 1.00 92.31 271 ALA A N 1
ATOM 2090 C CA . ALA A 1 271 ? 6.176 11.613 17.318 1.00 92.31 271 ALA A CA 1
ATOM 2091 C C . ALA A 1 271 ? 6.188 10.723 18.568 1.00 92.31 271 ALA A C 1
ATOM 2093 O O . ALA A 1 271 ? 5.327 10.863 19.435 1.00 92.31 271 ALA A O 1
ATOM 2094 N N . GLY A 1 272 ? 7.215 9.885 18.698 1.00 94.31 272 GLY A N 1
ATOM 2095 C CA . GLY A 1 272 ? 7.371 9.007 19.850 1.00 94.31 272 GLY A CA 1
ATOM 2096 C C . GLY A 1 272 ? 8.193 7.768 19.523 1.00 94.31 272 GLY A C 1
ATOM 2097 O O . GLY A 1 272 ? 9.389 7.855 19.234 1.00 94.31 272 GLY A O 1
ATOM 2098 N N . ASN A 1 273 ? 7.550 6.616 19.629 1.00 96.50 273 ASN A N 1
ATOM 2099 C CA . ASN A 1 273 ? 8.088 5.295 19.385 1.00 96.50 273 ASN A CA 1
ATOM 2100 C C . ASN A 1 273 ? 7.886 4.880 17.927 1.00 96.50 273 ASN A C 1
ATOM 2102 O O . ASN A 1 273 ? 6.807 5.011 17.367 1.00 96.50 273 ASN A O 1
ATOM 2106 N N . ASN A 1 274 ? 8.899 4.235 17.350 1.00 96.50 274 ASN A N 1
ATOM 2107 C CA . ASN A 1 274 ? 8.806 3.707 15.990 1.00 96.50 274 ASN A CA 1
ATOM 2108 C C . ASN A 1 274 ? 8.090 2.347 15.963 1.00 96.50 274 ASN A C 1
ATOM 2110 O O . ASN A 1 274 ? 8.706 1.326 15.654 1.00 96.50 274 ASN A O 1
ATOM 2114 N N . LEU A 1 275 ? 6.814 2.319 16.357 1.00 96.56 275 LEU A N 1
ATOM 2115 C CA . LEU A 1 275 ? 6.004 1.109 16.513 1.00 96.56 275 LEU A CA 1
ATOM 2116 C C . LEU A 1 275 ? 4.586 1.307 15.958 1.00 96.56 275 LEU A C 1
ATOM 2118 O O . LEU A 1 275 ? 4.110 2.423 15.780 1.00 96.56 275 LEU A O 1
ATOM 2122 N N . VAL A 1 276 ? 3.889 0.195 15.726 1.00 97.56 276 VAL A N 1
ATOM 2123 C CA . VAL A 1 276 ? 2.451 0.185 15.424 1.00 97.56 276 VAL A CA 1
ATOM 2124 C C . VAL A 1 276 ? 1.707 -0.648 16.463 1.00 97.56 276 VAL A C 1
ATOM 2126 O O . VAL A 1 276 ? 2.239 -1.635 16.976 1.00 97.56 276 VAL A O 1
ATOM 2129 N N . SER A 1 277 ? 0.468 -0.265 16.750 1.00 97.31 277 SER A N 1
ATOM 2130 C CA . SER A 1 277 ? -0.452 -1.005 17.612 1.00 97.31 277 SER A CA 1
ATOM 2131 C C . SER A 1 277 ? -1.439 -1.801 16.766 1.00 97.31 277 SER A C 1
ATOM 2133 O O . SER A 1 277 ? -2.043 -1.253 15.844 1.00 97.31 277 SER A O 1
ATOM 2135 N N . LEU A 1 278 ? -1.633 -3.077 17.106 1.00 95.12 278 LEU A N 1
ATOM 2136 C CA . LEU A 1 278 ? -2.646 -3.946 16.507 1.00 95.12 278 LEU A CA 1
ATOM 2137 C C . LEU A 1 278 ? -3.812 -4.132 17.480 1.00 95.12 278 LEU A C 1
ATOM 2139 O O . LEU A 1 278 ? -3.608 -4.489 18.640 1.00 95.12 278 LEU A O 1
ATOM 2143 N N . TYR A 1 279 ? -5.032 -3.949 16.983 1.00 93.06 279 TYR A N 1
ATOM 2144 C CA . TYR A 1 279 ? -6.273 -4.176 17.721 1.00 93.06 279 TYR A CA 1
ATOM 2145 C C . TYR A 1 279 ? -7.128 -5.200 16.978 1.00 93.06 279 TYR A C 1
ATOM 2147 O O . TYR A 1 279 ? -7.160 -5.212 15.750 1.00 93.06 279 TYR A O 1
ATOM 2155 N N . ALA A 1 280 ? -7.855 -6.036 17.710 1.00 88.31 280 ALA A N 1
ATOM 2156 C CA . ALA A 1 280 ? -8.861 -6.930 17.147 1.00 88.31 280 ALA A CA 1
ATOM 2157 C C . ALA A 1 280 ? -10.198 -6.660 17.836 1.00 88.31 280 ALA A C 1
ATOM 2159 O O . ALA A 1 280 ? -10.255 -6.564 19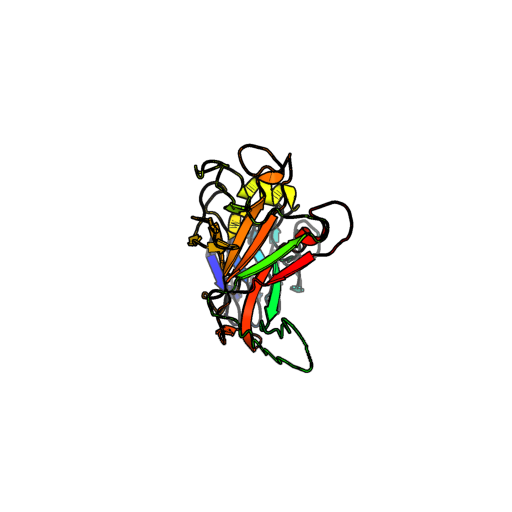.064 1.00 88.31 280 ALA A O 1
ATOM 2160 N N . GLU A 1 281 ? -11.258 -6.511 17.045 1.00 84.12 281 GLU A N 1
ATOM 2161 C CA . GLU A 1 281 ? -12.605 -6.326 17.573 1.00 84.12 281 GLU A CA 1
ATOM 2162 C C . GLU A 1 281 ? -13.134 -7.622 18.182 1.00 84.12 281 GLU A C 1
ATOM 2164 O O . GLU A 1 281 ? -12.970 -8.709 17.625 1.00 84.12 281 GLU A O 1
ATOM 2169 N N . LEU A 1 282 ? -13.797 -7.494 19.325 1.00 75.44 282 LEU A N 1
ATOM 2170 C CA . LEU A 1 282 ? -14.487 -8.595 19.975 1.00 75.44 282 LEU A CA 1
ATOM 2171 C C . LEU A 1 282 ? -15.979 -8.421 19.713 1.00 75.44 282 LEU A C 1
ATOM 2173 O O . LEU A 1 282 ? -16.570 -7.452 20.184 1.00 75.44 282 LEU A O 1
ATOM 2177 N N . GLU A 1 283 ? -16.557 -9.351 18.957 1.00 63.22 283 GLU A N 1
ATOM 2178 C CA . GLU A 1 283 ? -18.002 -9.422 18.688 1.00 63.22 283 GLU A CA 1
ATOM 2179 C C . GLU A 1 283 ? -18.677 -10.550 19.465 1.00 63.22 283 GLU A C 1
ATOM 2181 O O . GLU A 1 283 ? -18.168 -11.692 19.394 1.00 63.22 283 GLU A O 1
#

Solvent-accessible surface area (backbone atoms only — not comparable to full-atom values): 14877 Å² total; per-residue (Å²): 86,84,46,77,48,62,71,43,82,36,63,72,32,56,55,46,41,76,42,68,71,36,35,44,34,37,40,31,55,24,40,22,31,52,7,72,45,24,10,40,33,27,41,65,20,28,44,30,38,42,30,52,23,43,24,28,73,21,73,26,10,35,41,39,68,39,52,76,53,42,42,42,70,22,27,22,74,43,70,38,83,45,47,20,92,93,36,82,37,43,75,33,65,63,64,75,48,64,41,80,49,70,42,73,74,81,61,84,55,84,69,62,86,45,100,88,55,76,52,79,56,82,55,68,72,56,67,76,29,41,37,37,39,29,31,48,70,53,83,77,48,72,91,40,53,39,24,52,37,30,23,83,82,73,43,82,31,73,38,31,34,48,27,47,14,58,54,44,72,29,71,88,37,87,69,17,54,23,65,56,29,20,79,81,24,49,48,61,71,37,64,45,71,45,72,50,96,86,40,81,38,66,59,20,23,32,30,72,48,37,98,84,30,77,85,31,33,19,28,42,28,32,24,52,79,66,51,80,63,43,72,42,50,85,77,56,44,48,51,42,35,36,21,62,30,45,70,77,40,66,49,97,93,46,69,23,18,36,39,35,47,44,55,61,43,39,21,62,57,48,88,80,55,83,34,66,39,79,47,71,57,87,127

Foldseek 3Di:
DQAEAEPEEFEAAQERAAAACEENYEYENYEFEHHAHERHEAHQYALYEYECYEQEHYPAREEHPYYHYEYYNYEDDHYDPYDYPPHPDYPHYDDDQKDKDFAADADADQDDDDPVDRDGDHFDDDLQKKKKKFAPPDDAPQVQKAAAQAWSVRDGDFQSQVQVCVLLVNVVPPCGSCNFQHDHRRHGPDFDWHQTPNDIHGGFTWGQLAPFDSLAIKTKIFGCVLDDGHHGNVSLTIMMIMTGFDAQDADPVGTGRHMGMDGQSSNVSDPDGSDMDMDMDGD